Protein AF-A0A7J9WMM2-F1 (afdb_monomer)

Radius of gyration: 20.76 Å; Cα contacts (8 Å, |Δi|>4): 330; chains: 1; bounding box: 60×39×58 Å

Secondary structure (DSSP, 8-state):
--HHHHHHHHHHHHHHHHHSTT--GGG-HHHHHHHHHHHH-HHHHHHHHHHHHHTTEEEEEEETTEEEEEEPTT-TTS--HHHH-TT--HHHHHHHHHHHHHHHHHH--SHHHHH--PPPEEEHHHHHHHHHHHHHHHHHHHTTPPPPTTSHHHHHHHHHHHHS-S----TTSSPPTTSHHHHHHHHHHHHHHTTSEEEEESGGG-EEEEPHHHHHHHHHHTTSHHHHHHHHHH-S---GGGT--SSSS-------

Sequence (256 aa):
MNPAALDAGAAATLVAFGLTPRARPANDTTYLDLLSRYRTDRDFGAVVDSVVEGLGLVVLDSSELGLVLAPTAGSVFAQRLADYRSSLSVQDRLLHGLIHVGIAAYCYPTAAALLDEDVRVASVSAVERFLRDAAQRLHARHGDADPDPDQPELEQAWRLYLRRQPIRETSDGRAGVSTTGGMIKHAMERLTDQGLLQRISDAEGGTYRALHRYRVGVRELAATEAYRTLAGAAGDDVPAEAGAAAAGGAAGEGEG

Foldseek 3Di:
DPPLVVLLVLLVVQVVLQQDFPRWCVVDVSNQVSLVCCVPPVVSVVSNQVVQVVQQKDFLDRDNGGTHIDHHPPGPPPDDLCNLDPPDDPLLSLQLVLLLLLVLCLLQLDPVSLVDPFKFKDALQLSLVLLLQLLVLVCVVCPPDDADPVCNSLVSNSVSLNVFAQFDCDPVRDTPCRGSSNSNLSSQVVCVRRNQWPWDDPPRVTMIIGDNSVSSVSVVVCVDPSSNSSSVSSPPPSPPNRRPPPPPDDDDDDDD

Structure (mmCIF, N/CA/C/O backbone):
data_AF-A0A7J9WMM2-F1
#
_entry.id   AF-A0A7J9WMM2-F1
#
loop_
_atom_site.group_PDB
_atom_site.id
_atom_site.type_symbol
_atom_site.label_atom_id
_atom_site.label_alt_id
_atom_site.label_comp_id
_atom_site.label_asym_id
_atom_site.label_entity_id
_atom_site.label_seq_id
_atom_site.pdbx_PDB_ins_code
_atom_site.Cartn_x
_atom_site.Cartn_y
_atom_site.Cartn_z
_atom_site.occupancy
_atom_site.B_iso_or_equiv
_atom_site.auth_seq_id
_atom_site.auth_comp_id
_atom_site.auth_asym_id
_atom_site.auth_atom_id
_atom_site.pdbx_PDB_model_num
ATOM 1 N N . MET A 1 1 ? -27.450 5.812 28.846 1.00 58.47 1 MET A N 1
ATOM 2 C CA . MET A 1 1 ? -27.339 5.441 27.417 1.00 58.47 1 MET A CA 1
ATOM 3 C C . MET A 1 1 ? -27.490 3.924 27.320 1.00 58.47 1 MET A C 1
ATOM 5 O O . MET A 1 1 ? -27.031 3.258 28.238 1.00 58.47 1 MET A O 1
ATOM 9 N N . ASN A 1 2 ? -28.165 3.379 26.302 1.00 74.31 2 ASN A N 1
ATOM 10 C CA . ASN A 1 2 ? -28.300 1.923 26.121 1.00 74.31 2 ASN A CA 1
ATOM 11 C C . ASN A 1 2 ? -26.902 1.304 25.877 1.00 74.31 2 ASN A C 1
ATOM 13 O O . ASN A 1 2 ? -26.213 1.816 24.992 1.00 74.31 2 ASN A O 1
ATOM 17 N N . PRO A 1 3 ? -26.467 0.261 26.615 1.00 71.06 3 PRO A N 1
ATOM 18 C CA . PRO A 1 3 ? -25.152 -0.366 26.427 1.00 71.06 3 PRO A CA 1
ATOM 19 C C . PRO A 1 3 ? -24.896 -0.796 24.975 1.00 71.06 3 PRO A C 1
ATOM 21 O O . PRO A 1 3 ? -23.836 -0.497 24.438 1.00 71.06 3 PRO A O 1
ATOM 24 N N . ALA A 1 4 ? -25.903 -1.336 24.281 1.00 74.00 4 ALA A N 1
ATOM 25 C CA . ALA A 1 4 ? -25.777 -1.703 22.868 1.00 74.00 4 ALA A CA 1
ATOM 26 C C . ALA A 1 4 ? -25.526 -0.490 21.945 1.00 74.00 4 ALA A C 1
ATOM 28 O O . ALA A 1 4 ? -24.815 -0.590 20.950 1.00 74.00 4 ALA A O 1
ATOM 29 N N . ALA A 1 5 ? -26.084 0.681 22.280 1.00 73.62 5 ALA A N 1
ATOM 30 C CA . ALA A 1 5 ? -25.859 1.909 21.514 1.00 73.62 5 ALA A CA 1
ATOM 31 C C . ALA A 1 5 ? -24.467 2.512 21.775 1.00 73.62 5 ALA A C 1
ATOM 33 O O . ALA A 1 5 ? -23.889 3.125 20.879 1.00 73.62 5 ALA A O 1
ATOM 34 N N . LEU A 1 6 ? -23.925 2.331 22.985 1.00 84.38 6 LEU A N 1
ATOM 35 C CA . LEU A 1 6 ? -22.547 2.708 23.305 1.00 84.38 6 LEU A CA 1
ATOM 36 C C . LEU A 1 6 ? -21.549 1.838 22.534 1.00 84.38 6 LEU A C 1
ATOM 38 O O . LEU A 1 6 ? -20.610 2.376 21.948 1.00 84.38 6 LEU A O 1
ATOM 42 N N . ASP A 1 7 ? -21.792 0.528 22.471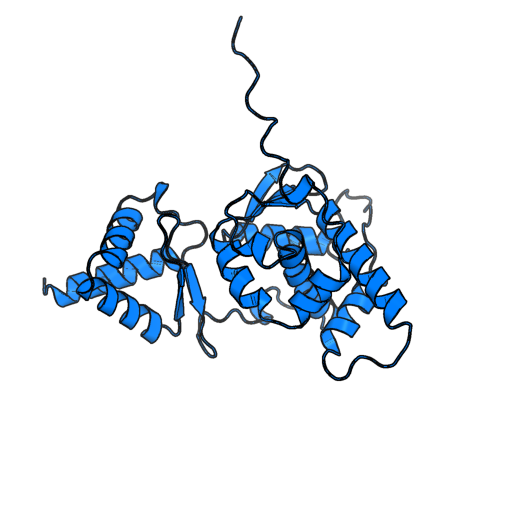 1.00 90.69 7 ASP A N 1
ATOM 43 C CA . ASP A 1 7 ? -20.931 -0.398 21.734 1.00 90.69 7 ASP A CA 1
ATOM 44 C C . ASP A 1 7 ? -20.959 -0.142 20.227 1.00 90.69 7 ASP A C 1
ATOM 46 O O . ASP A 1 7 ? -19.901 -0.113 19.604 1.00 90.69 7 ASP A O 1
ATOM 50 N N . ALA A 1 8 ? -22.124 0.154 19.642 1.00 93.44 8 ALA A N 1
ATOM 51 C CA . ALA A 1 8 ? -22.207 0.525 18.229 1.00 93.44 8 ALA A CA 1
ATOM 52 C C . ALA A 1 8 ? -21.390 1.794 17.904 1.00 93.44 8 ALA A C 1
ATOM 54 O O . ALA A 1 8 ? -20.680 1.841 16.898 1.00 93.44 8 ALA A O 1
ATOM 55 N N . GLY A 1 9 ? -21.448 2.816 18.766 1.00 96.12 9 GLY A N 1
ATOM 56 C CA . GLY A 1 9 ? -20.665 4.046 18.601 1.00 96.12 9 GLY A CA 1
ATOM 57 C C . GLY A 1 9 ? -19.155 3.820 18.738 1.00 96.12 9 GLY A C 1
ATOM 58 O O . GLY A 1 9 ? -18.372 4.316 17.925 1.00 96.12 9 GLY A O 1
ATOM 59 N N . ALA A 1 10 ? -18.739 3.035 19.732 1.00 97.62 10 ALA A N 1
ATOM 60 C CA . ALA A 1 10 ? -17.344 2.645 19.928 1.00 97.62 10 ALA A CA 1
ATOM 61 C C . ALA A 1 10 ? -16.812 1.796 18.758 1.00 97.62 10 ALA A C 1
ATOM 63 O O . ALA A 1 10 ? -15.708 2.041 18.270 1.00 97.62 10 ALA A O 1
ATOM 64 N N . ALA A 1 11 ? -17.619 0.865 18.247 1.00 97.94 11 ALA A N 1
ATOM 65 C CA . ALA A 1 11 ? -17.289 0.055 17.082 1.00 97.94 11 ALA A CA 1
ATOM 66 C C . ALA A 1 11 ? -17.106 0.913 15.823 1.00 97.94 11 ALA A C 1
ATOM 68 O O . ALA A 1 11 ? -16.077 0.825 15.155 1.00 97.94 11 ALA A O 1
ATOM 69 N N . ALA A 1 12 ? -18.050 1.816 15.541 1.00 97.25 12 ALA A N 1
ATOM 70 C CA . ALA A 1 12 ? -17.934 2.758 14.429 1.00 97.25 12 ALA A CA 1
ATOM 71 C C . ALA A 1 12 ? -16.690 3.658 14.549 1.00 97.25 12 ALA A C 1
ATOM 73 O O . ALA A 1 12 ? -16.038 3.951 13.547 1.00 97.25 12 ALA A O 1
ATOM 74 N N . THR A 1 13 ? -16.323 4.054 15.771 1.00 98.06 13 THR A N 1
ATOM 75 C CA . THR A 1 13 ? -15.119 4.856 16.042 1.00 98.06 13 THR A CA 1
ATOM 76 C C . THR A 1 13 ? -13.843 4.068 15.733 1.00 98.06 13 THR A C 1
ATOM 78 O O . THR A 1 13 ? -12.942 4.589 15.076 1.00 98.06 13 THR A O 1
ATOM 81 N N . LEU A 1 14 ? -13.777 2.793 16.128 1.00 98.44 14 LEU A N 1
ATOM 82 C CA . LEU A 1 14 ? -12.660 1.911 15.782 1.00 98.44 14 LEU A CA 1
ATOM 83 C C . LEU A 1 14 ? -12.528 1.724 14.261 1.00 98.44 14 LEU A C 1
ATOM 85 O O . LEU A 1 14 ? -11.428 1.822 13.714 1.00 98.44 14 LEU A O 1
ATOM 89 N N . VAL A 1 15 ? -13.645 1.518 13.559 1.00 97.62 15 VAL A N 1
ATOM 90 C CA . VAL A 1 15 ? -13.657 1.423 12.092 1.00 97.62 15 VAL A CA 1
ATOM 91 C C . VAL A 1 15 ? -13.190 2.733 11.452 1.00 97.62 15 VAL A C 1
ATOM 93 O O . VAL A 1 15 ? -12.387 2.702 10.520 1.00 97.62 15 VAL A O 1
ATOM 96 N N . ALA A 1 16 ? -13.605 3.890 11.975 1.00 96.88 16 ALA A N 1
ATOM 97 C CA . ALA A 1 16 ? -13.144 5.193 11.496 1.00 96.88 16 ALA A CA 1
ATOM 98 C C . ALA A 1 16 ? -11.626 5.378 11.665 1.00 96.88 16 ALA A C 1
ATOM 100 O O . ALA A 1 16 ? -10.969 5.882 10.749 1.00 96.88 16 ALA A O 1
ATOM 101 N N . PHE A 1 17 ? -11.038 4.912 12.774 1.00 97.25 17 PHE A N 1
ATOM 102 C CA . PHE A 1 17 ? -9.580 4.867 12.925 1.00 97.25 17 PHE A CA 1
ATOM 103 C C . PHE A 1 17 ? -8.922 3.970 11.871 1.00 97.25 17 PHE A C 1
ATOM 105 O O . PHE A 1 17 ? -7.923 4.366 11.271 1.00 97.25 17 PHE A O 1
ATOM 112 N N . GLY A 1 18 ? -9.508 2.804 11.582 1.00 94.25 18 GLY A N 1
ATOM 113 C CA . GLY A 1 18 ? -9.078 1.949 10.475 1.00 94.25 18 GLY A CA 1
ATOM 114 C C . GLY A 1 18 ? -9.164 2.661 9.117 1.00 94.25 18 GLY A C 1
ATOM 115 O O . GLY A 1 18 ? -8.259 2.569 8.293 1.00 94.25 18 GLY A O 1
ATOM 116 N N . LEU A 1 19 ? -10.203 3.439 8.853 1.00 92.88 19 LEU A N 1
ATOM 117 C CA . LEU A 1 19 ? -10.346 4.133 7.569 1.00 92.88 19 LEU A CA 1
ATOM 118 C C . LEU A 1 19 ? -9.481 5.396 7.452 1.00 92.88 19 LEU A C 1
ATOM 120 O O . LEU A 1 19 ? -9.236 5.864 6.342 1.00 92.88 19 LEU A O 1
ATOM 124 N N . THR A 1 20 ? -8.977 5.930 8.566 1.00 93.12 20 THR A N 1
ATOM 125 C CA . THR A 1 20 ? -8.186 7.164 8.586 1.00 93.12 20 THR A CA 1
ATOM 126 C C . THR A 1 20 ? -6.730 6.892 8.192 1.00 93.12 20 THR A C 1
ATOM 128 O O . THR A 1 20 ? -6.010 6.186 8.909 1.00 93.12 20 THR A O 1
ATOM 131 N N . PRO A 1 21 ? -6.231 7.462 7.076 1.00 89.19 21 PRO A N 1
ATOM 132 C CA . PRO A 1 21 ? -4.831 7.322 6.704 1.00 89.19 21 PRO A CA 1
ATOM 133 C C . PRO A 1 21 ? -3.906 7.824 7.811 1.00 89.19 21 PRO A C 1
ATOM 135 O O . PRO A 1 21 ? -4.144 8.869 8.410 1.00 89.19 21 PRO A O 1
ATOM 138 N N . ARG A 1 22 ? -2.812 7.093 8.049 1.00 91.12 22 ARG A N 1
ATOM 139 C CA . ARG A 1 22 ? -1.760 7.439 9.025 1.00 91.12 22 ARG A CA 1
ATOM 140 C C . ARG A 1 22 ? -2.193 7.462 10.504 1.00 91.12 22 ARG A C 1
ATOM 142 O O . ARG A 1 22 ? -1.328 7.711 11.340 1.00 91.12 22 ARG A O 1
ATOM 149 N N . ALA A 1 23 ? -3.445 7.149 10.850 1.00 93.50 23 ALA A N 1
ATOM 150 C CA . ALA A 1 23 ? -3.838 6.927 12.243 1.00 93.50 23 ALA A CA 1
ATOM 151 C C . ALA A 1 23 ? -3.082 5.719 12.830 1.00 93.50 23 ALA A C 1
ATOM 153 O O . ALA A 1 23 ? -2.902 4.698 12.158 1.00 93.50 23 ALA A O 1
ATOM 154 N N . ARG A 1 24 ? -2.605 5.839 14.076 1.00 92.81 24 ARG A N 1
ATOM 155 C CA . ARG A 1 24 ? -1.800 4.811 14.760 1.00 92.81 24 ARG A CA 1
ATOM 156 C C . ARG A 1 24 ? -2.247 4.653 16.215 1.00 92.81 24 ARG A C 1
ATOM 158 O O . ARG A 1 24 ? -2.318 5.676 16.893 1.00 92.81 24 ARG A O 1
ATOM 165 N N . PRO A 1 25 ? -2.433 3.416 16.718 1.00 95.25 25 PRO A N 1
ATOM 166 C CA . PRO A 1 25 ? -2.737 3.182 18.134 1.00 95.25 25 PRO A CA 1
ATOM 167 C C . PRO A 1 25 ? -1.680 3.773 19.075 1.00 95.25 25 PRO A C 1
ATOM 169 O O . PRO A 1 25 ? -2.011 4.346 20.102 1.00 95.25 25 PRO A O 1
ATOM 172 N N . ALA A 1 26 ? -0.402 3.726 18.683 1.00 93.75 26 ALA A N 1
ATOM 173 C CA . ALA A 1 26 ? 0.706 4.262 19.479 1.00 93.75 26 ALA A CA 1
ATOM 174 C C . ALA A 1 26 ? 0.600 5.770 19.795 1.00 93.75 26 ALA A C 1
ATOM 176 O O . ALA A 1 26 ? 1.228 6.231 20.743 1.00 93.75 26 ALA A O 1
ATOM 177 N N . ASN A 1 27 ? -0.175 6.529 19.013 1.00 93.75 27 ASN A N 1
ATOM 178 C CA . ASN A 1 27 ? -0.325 7.977 19.171 1.00 93.75 27 ASN A CA 1
ATOM 179 C C . ASN A 1 27 ? -1.728 8.387 19.652 1.00 93.75 27 ASN A C 1
ATOM 181 O O . ASN A 1 27 ? -1.982 9.580 19.798 1.00 93.75 27 ASN A O 1
ATOM 185 N N . ASP A 1 28 ? -2.642 7.434 19.851 1.00 96.94 28 ASP A N 1
ATOM 186 C CA . ASP A 1 28 ? -4.033 7.699 20.219 1.00 96.94 28 ASP A CA 1
ATOM 187 C C . ASP A 1 28 ? -4.526 6.632 21.202 1.00 96.94 28 ASP A C 1
ATOM 189 O O . ASP A 1 28 ? -4.752 5.476 20.836 1.00 96.94 28 ASP A O 1
ATOM 193 N N . THR A 1 29 ? -4.702 7.029 22.464 1.00 97.00 29 THR A N 1
ATOM 194 C CA . THR A 1 29 ? -5.130 6.122 23.538 1.00 97.00 29 THR A CA 1
ATOM 195 C C . THR A 1 29 ? -6.531 5.571 23.301 1.00 97.00 29 THR A C 1
ATOM 197 O O . THR A 1 29 ? -6.779 4.413 23.609 1.00 97.00 29 THR A O 1
ATOM 200 N N . THR A 1 30 ? -7.432 6.350 22.692 1.00 97.69 30 THR A N 1
ATOM 201 C CA . THR A 1 30 ? -8.790 5.880 22.378 1.00 97.69 30 THR A CA 1
ATOM 202 C C . THR A 1 30 ? -8.729 4.772 21.338 1.00 97.69 30 THR A C 1
ATOM 204 O O . THR A 1 30 ? -9.391 3.745 21.479 1.00 97.69 30 THR A O 1
ATOM 207 N N . TYR A 1 31 ? -7.910 4.952 20.300 1.00 98.12 31 TYR A N 1
ATOM 208 C CA . TYR A 1 31 ? -7.697 3.906 19.307 1.00 98.12 31 TYR A CA 1
ATOM 209 C C . TYR A 1 31 ? -7.077 2.657 19.950 1.00 98.12 31 TYR A C 1
ATOM 211 O O . TYR A 1 31 ? -7.575 1.551 19.739 1.00 98.12 31 TYR A O 1
ATOM 219 N N . LEU A 1 32 ? -6.033 2.824 20.764 1.00 97.75 32 LEU A N 1
ATOM 220 C CA . LEU A 1 32 ? -5.378 1.715 21.457 1.00 97.75 32 LEU A CA 1
ATOM 221 C C . LEU A 1 32 ? -6.358 0.913 22.328 1.00 97.75 32 LEU A C 1
ATOM 223 O O . LEU A 1 32 ? -6.398 -0.313 22.223 1.00 97.75 32 LEU A O 1
ATOM 227 N N . ASP A 1 33 ? -7.181 1.595 23.124 1.00 97.75 33 ASP A N 1
ATOM 228 C CA . ASP A 1 33 ? -8.152 0.968 24.023 1.00 97.75 33 ASP A CA 1
ATOM 229 C C . ASP A 1 33 ? -9.240 0.216 23.248 1.00 97.75 33 ASP A C 1
ATOM 231 O O . ASP A 1 33 ? -9.545 -0.939 23.555 1.00 97.75 33 ASP A O 1
ATOM 235 N N . LEU A 1 34 ? -9.797 0.834 22.200 1.00 98.25 34 LEU A N 1
ATOM 236 C CA . LEU A 1 34 ? -10.819 0.204 21.362 1.00 98.25 34 LEU A CA 1
ATOM 237 C C . LEU A 1 34 ? -10.275 -1.012 20.610 1.00 98.25 34 LEU A C 1
ATOM 239 O O . LEU A 1 34 ? -10.953 -2.034 20.526 1.00 98.25 34 LEU A O 1
ATOM 243 N N . LEU A 1 35 ? -9.054 -0.923 20.085 1.00 98.00 35 LEU A N 1
ATOM 244 C CA . LEU A 1 35 ? -8.400 -2.026 19.386 1.00 98.00 35 LEU A CA 1
ATOM 245 C C . LEU A 1 35 ? -8.064 -3.177 20.341 1.00 98.00 35 LEU A C 1
ATOM 247 O O . LEU A 1 35 ? -8.271 -4.340 20.002 1.00 98.00 35 LEU A O 1
ATOM 251 N N . SER A 1 36 ? -7.589 -2.863 21.548 1.00 97.75 36 SER A N 1
ATOM 252 C CA . SER A 1 36 ? -7.357 -3.854 22.602 1.00 97.75 36 SER A CA 1
ATOM 253 C C . SER A 1 36 ? -8.658 -4.562 22.988 1.00 97.75 36 SER A C 1
ATOM 255 O O . SER A 1 36 ? -8.711 -5.795 23.028 1.00 97.75 36 SER A O 1
ATOM 257 N N . ARG A 1 37 ? -9.747 -3.800 23.172 1.00 97.62 37 ARG A N 1
ATOM 258 C CA . ARG A 1 37 ? -11.077 -4.352 23.451 1.00 97.62 37 ARG A CA 1
ATOM 259 C C . ARG A 1 37 ? -11.567 -5.240 22.311 1.00 97.62 37 ARG A C 1
ATOM 261 O O . ARG A 1 37 ? -11.972 -6.362 22.574 1.00 97.62 37 ARG A O 1
ATOM 268 N N . TYR A 1 38 ? -11.464 -4.798 21.059 1.00 98.06 38 TYR A N 1
ATOM 269 C CA . TYR A 1 38 ? -11.849 -5.594 19.885 1.00 98.06 38 TYR A CA 1
ATOM 270 C C . TYR A 1 38 ? -11.169 -6.971 19.849 1.00 98.06 38 TYR A C 1
ATOM 272 O O . TYR A 1 38 ? -11.796 -7.968 19.509 1.00 98.06 38 TYR A O 1
ATOM 280 N N . ARG A 1 39 ? -9.903 -7.052 20.269 1.00 96.94 39 ARG A N 1
ATOM 281 C CA . ARG A 1 39 ? -9.138 -8.308 20.286 1.00 96.94 39 ARG A CA 1
ATOM 282 C C . ARG A 1 39 ? -9.452 -9.227 21.470 1.00 96.94 39 ARG A C 1
ATOM 284 O O . ARG A 1 39 ? -9.075 -10.396 21.429 1.00 96.94 39 ARG A O 1
ATOM 291 N N . THR A 1 40 ? -10.059 -8.713 22.539 1.00 97.38 40 THR A N 1
ATOM 292 C CA . THR A 1 40 ? -10.192 -9.424 23.827 1.00 97.38 40 THR A CA 1
ATOM 293 C C . THR A 1 40 ? -11.640 -9.665 24.258 1.00 97.38 40 THR A C 1
ATOM 295 O O . THR A 1 40 ? -11.918 -10.663 24.923 1.00 97.38 40 THR A O 1
ATOM 298 N N . ASP A 1 41 ? -12.567 -8.800 23.851 1.00 97.12 41 ASP A N 1
ATOM 299 C CA . ASP A 1 41 ? -14.001 -8.857 24.133 1.00 97.12 41 ASP A CA 1
ATOM 300 C C . ASP A 1 41 ? -14.753 -9.348 22.885 1.00 97.12 41 ASP A C 1
ATOM 302 O O . ASP A 1 41 ? -14.864 -8.635 21.886 1.00 97.12 41 ASP A O 1
ATOM 306 N N . ARG A 1 42 ? -15.274 -10.582 22.939 1.00 95.50 42 ARG A N 1
ATOM 307 C CA . ARG A 1 42 ? -15.959 -11.210 21.796 1.00 95.50 42 ARG A CA 1
ATOM 308 C C . ARG A 1 42 ? -17.273 -10.528 21.426 1.00 95.50 42 ARG A C 1
ATOM 310 O O . ARG A 1 42 ? -17.603 -10.497 20.244 1.00 95.50 42 ARG A O 1
ATOM 317 N N . ASP A 1 43 ? -18.008 -10.006 22.404 1.00 95.38 43 ASP A N 1
ATOM 318 C CA . ASP A 1 43 ? -19.305 -9.378 22.147 1.00 95.38 43 ASP A CA 1
ATOM 319 C C . ASP A 1 43 ? -19.091 -8.037 21.444 1.00 95.38 43 ASP A C 1
ATOM 321 O O . ASP A 1 43 ? -19.733 -7.748 20.433 1.00 95.38 43 ASP A O 1
ATOM 325 N N . PHE A 1 44 ? -18.110 -7.256 21.905 1.00 97.06 44 PHE A N 1
ATOM 326 C CA . PHE A 1 44 ? -17.687 -6.047 21.202 1.00 97.06 44 PHE A CA 1
ATOM 327 C C . PHE A 1 44 ? -17.108 -6.359 19.813 1.00 97.06 44 PHE A C 1
ATOM 329 O O . PHE A 1 44 ? -17.429 -5.662 18.850 1.00 97.06 44 PHE A O 1
ATOM 336 N N . GLY A 1 45 ? -16.320 -7.434 19.693 1.00 97.50 45 GLY A N 1
ATOM 337 C CA . GLY A 1 45 ? -15.816 -7.955 18.420 1.00 97.50 45 GLY A CA 1
ATOM 338 C C . GLY A 1 45 ? -16.922 -8.175 17.389 1.00 97.50 45 GLY A C 1
ATOM 339 O O . GLY A 1 45 ? -16.870 -7.611 16.300 1.00 97.50 45 GLY A O 1
ATOM 340 N N . ALA A 1 46 ? -17.985 -8.887 17.773 1.00 96.88 46 ALA A N 1
ATOM 341 C CA . ALA A 1 46 ? -19.123 -9.155 16.897 1.00 96.88 46 ALA A CA 1
ATOM 342 C C . ALA A 1 46 ? -19.843 -7.874 16.429 1.00 96.88 46 ALA A C 1
ATOM 344 O O . ALA A 1 46 ? -20.322 -7.802 15.293 1.00 96.88 46 ALA A O 1
ATOM 345 N N . VAL A 1 47 ? -19.913 -6.844 17.281 1.00 97.81 47 VAL A N 1
ATOM 346 C CA . VAL A 1 47 ? -20.478 -5.539 16.902 1.00 97.81 47 VAL A CA 1
ATOM 347 C C . VAL A 1 47 ? -19.582 -4.833 15.882 1.00 97.81 47 VAL A C 1
ATOM 349 O O . VAL A 1 47 ? -20.093 -4.310 14.893 1.00 97.81 47 VAL A O 1
ATOM 352 N N . VAL A 1 48 ? -18.260 -4.833 16.085 1.00 98.19 48 VAL A N 1
ATOM 353 C CA . VAL A 1 48 ? -17.296 -4.264 15.126 1.00 98.19 48 VAL A CA 1
ATOM 354 C C . VAL A 1 48 ? -17.390 -4.968 13.778 1.00 98.19 48 VAL A C 1
ATOM 356 O O . VAL A 1 48 ? -17.532 -4.287 12.763 1.00 98.19 48 VAL A O 1
ATOM 359 N N . ASP A 1 49 ? -17.397 -6.300 13.768 1.00 97.69 49 ASP A N 1
ATOM 360 C CA . ASP A 1 49 ? -17.502 -7.095 12.543 1.00 97.69 49 ASP A CA 1
ATOM 361 C C . ASP A 1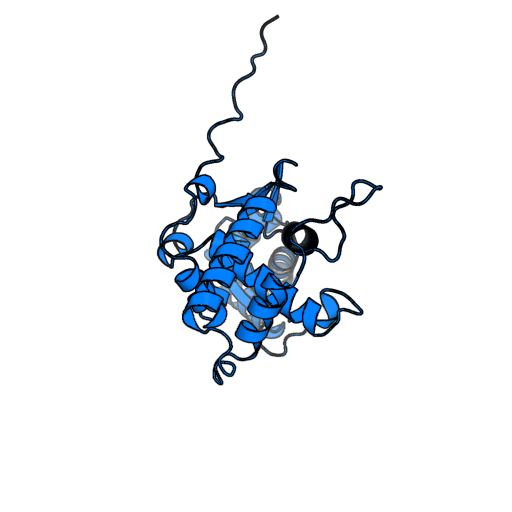 49 ? -18.803 -6.801 11.789 1.00 97.69 49 ASP A C 1
ATOM 363 O O . ASP A 1 49 ? -18.780 -6.590 10.579 1.00 97.69 49 ASP A O 1
ATOM 367 N N . SER A 1 50 ? -19.923 -6.662 12.506 1.00 97.00 50 SER A N 1
ATOM 368 C CA . SER A 1 50 ? -21.212 -6.287 11.907 1.00 97.00 50 SER A CA 1
ATOM 369 C C . SER A 1 50 ? -21.175 -4.897 11.257 1.00 97.00 50 SER A C 1
ATOM 371 O O . SER A 1 50 ? -21.765 -4.682 10.197 1.00 97.00 50 SER A O 1
ATOM 373 N N . VAL A 1 51 ? -20.481 -3.931 11.875 1.00 96.69 51 VAL A N 1
ATOM 374 C CA . VAL A 1 51 ? -20.299 -2.584 11.304 1.00 96.69 51 VAL A CA 1
ATOM 375 C C . VAL A 1 51 ? -19.392 -2.634 10.072 1.00 96.69 51 VAL A C 1
ATOM 377 O O . VAL A 1 51 ? -19.702 -2.002 9.063 1.00 96.69 51 VAL A O 1
ATOM 380 N N . VAL A 1 52 ? -18.291 -3.386 10.134 1.00 96.88 52 VAL A N 1
ATOM 381 C CA . VAL A 1 52 ? -17.360 -3.594 9.014 1.00 96.88 52 VAL A CA 1
ATOM 382 C C . VAL A 1 52 ? -18.084 -4.230 7.823 1.00 96.88 52 VAL A C 1
ATOM 384 O O . VAL A 1 52 ? -18.035 -3.686 6.718 1.00 96.88 52 VAL A O 1
ATOM 387 N N . GLU A 1 53 ? -18.818 -5.320 8.048 1.00 95.25 53 GLU A N 1
ATOM 388 C CA . GLU A 1 53 ? -19.585 -6.021 7.015 1.00 95.25 53 GLU A CA 1
ATOM 389 C C . GLU A 1 53 ? -20.665 -5.116 6.409 1.00 95.25 53 GLU A C 1
ATOM 391 O O . GLU A 1 53 ? -20.765 -4.997 5.186 1.00 95.25 53 GLU A O 1
ATOM 396 N N . GLY A 1 54 ? -21.423 -4.402 7.249 1.00 93.94 54 GLY A N 1
ATOM 397 C CA . GLY A 1 54 ? -22.463 -3.473 6.801 1.00 93.94 54 GLY A CA 1
ATOM 398 C C . GLY A 1 54 ? -21.940 -2.321 5.932 1.00 93.94 54 GLY A C 1
ATOM 399 O O . GLY A 1 54 ? -22.684 -1.769 5.122 1.00 93.94 54 GLY A O 1
ATOM 400 N N . LEU A 1 55 ? -20.655 -1.978 6.057 1.00 93.19 55 LEU A N 1
ATOM 401 C CA . LEU A 1 55 ? -19.967 -0.981 5.232 1.00 93.19 55 LEU A CA 1
ATOM 402 C C . LEU A 1 55 ? -19.335 -1.569 3.957 1.00 93.19 55 LEU A C 1
ATOM 404 O O . LEU A 1 55 ? -18.723 -0.833 3.180 1.00 93.19 55 LEU A O 1
ATOM 408 N N . GLY A 1 56 ? -19.472 -2.876 3.720 1.00 94.38 56 GLY A N 1
ATOM 409 C CA . GLY A 1 56 ? -18.805 -3.565 2.618 1.00 94.38 56 GLY A CA 1
ATOM 410 C C . GLY A 1 56 ? -17.287 -3.562 2.794 1.00 94.38 56 GLY A C 1
ATOM 411 O O . GLY A 1 56 ? -16.544 -3.264 1.858 1.00 94.38 56 GLY A O 1
ATOM 412 N N . LEU A 1 57 ? -16.819 -3.806 4.012 1.00 95.19 57 LEU A N 1
ATOM 413 C CA . LEU A 1 57 ? -15.407 -3.917 4.348 1.00 95.19 57 LEU A CA 1
ATOM 414 C C . LEU A 1 57 ? -15.124 -5.315 4.911 1.00 95.19 57 LEU A C 1
ATOM 416 O O . LEU A 1 57 ? -16.034 -6.054 5.279 1.00 95.19 57 LEU A O 1
ATOM 420 N N . VAL A 1 58 ? -13.847 -5.666 4.988 1.00 95.12 58 VAL A N 1
ATOM 421 C CA . VAL A 1 58 ? -13.345 -6.847 5.692 1.00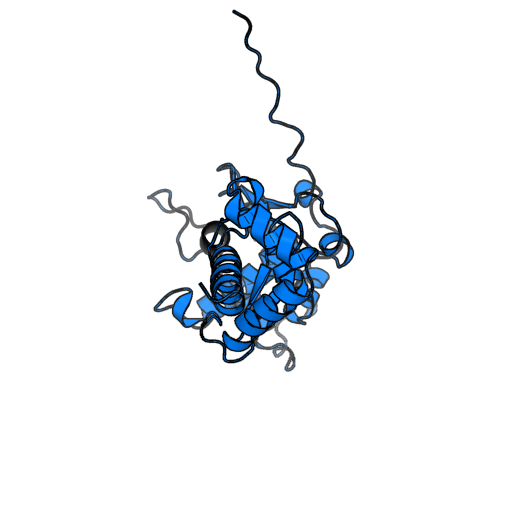 95.12 58 VAL A CA 1
ATOM 422 C C . VAL A 1 58 ? -12.131 -6.456 6.527 1.00 95.12 58 VAL A C 1
ATOM 424 O O . VAL A 1 58 ? -11.344 -5.593 6.122 1.00 95.12 58 VAL A O 1
ATOM 427 N N . VAL A 1 59 ? -11.977 -7.076 7.697 1.00 96.38 59 VAL A N 1
ATOM 428 C CA . VAL A 1 59 ? -10.767 -6.951 8.516 1.00 96.38 59 VAL A CA 1
ATOM 429 C C . VAL A 1 59 ? -9.688 -7.865 7.944 1.00 96.38 59 VAL A C 1
ATOM 431 O O . VAL A 1 59 ? -9.857 -9.079 7.911 1.00 96.38 59 VAL A O 1
ATOM 434 N N . LEU A 1 60 ? -8.576 -7.280 7.500 1.00 94.12 60 LEU A N 1
ATOM 435 C CA . LEU A 1 60 ? -7.403 -8.029 7.039 1.00 94.12 60 LEU A CA 1
ATOM 436 C C . LEU A 1 60 ? -6.404 -8.305 8.166 1.00 94.12 60 LEU A C 1
ATOM 438 O O . LEU A 1 60 ? -5.715 -9.320 8.145 1.00 94.12 60 LEU A O 1
ATOM 442 N N . ASP A 1 61 ? -6.288 -7.383 9.124 1.00 95.19 61 ASP A N 1
ATOM 443 C CA . ASP A 1 61 ? -5.413 -7.524 10.289 1.00 95.19 61 ASP A CA 1
ATOM 444 C C . ASP A 1 61 ? -5.919 -6.654 11.447 1.00 95.19 61 ASP A C 1
ATOM 446 O O . ASP A 1 61 ? -6.536 -5.605 11.235 1.00 95.19 61 ASP A O 1
ATOM 450 N N . SER A 1 62 ? -5.646 -7.087 12.675 1.00 95.88 62 SER A N 1
ATOM 451 C CA . SER A 1 62 ? -5.992 -6.364 13.900 1.00 95.88 62 SER A CA 1
ATOM 452 C C . SER A 1 62 ? -4.914 -6.516 14.974 1.00 95.88 62 SER A C 1
ATOM 454 O O . SER A 1 62 ? -5.214 -6.764 16.142 1.00 95.88 62 SER A O 1
ATOM 456 N N . SER A 1 63 ? -3.646 -6.445 14.577 1.00 93.12 63 SER A N 1
ATOM 457 C CA . SER A 1 63 ? -2.501 -6.454 15.491 1.00 93.12 63 SER A CA 1
ATOM 458 C C . SER A 1 63 ? -2.412 -5.163 16.318 1.00 93.12 63 SER A C 1
ATOM 460 O O . SER A 1 63 ? -3.179 -4.222 16.139 1.00 93.12 63 SER A O 1
ATOM 462 N N . GLU A 1 64 ? -1.433 -5.076 17.222 1.00 92.44 64 GLU A N 1
ATOM 463 C CA . GLU A 1 64 ? -1.150 -3.862 18.018 1.00 92.44 64 GLU A CA 1
ATOM 464 C C . GLU A 1 64 ? -0.806 -2.638 17.157 1.00 92.44 64 GLU A C 1
ATOM 466 O O . GLU A 1 64 ? -0.899 -1.498 17.612 1.00 92.44 64 GLU A O 1
ATOM 471 N N . LEU A 1 65 ? -0.435 -2.862 15.894 1.00 92.62 65 LEU A N 1
ATOM 472 C CA . LEU A 1 65 ? -0.047 -1.819 14.949 1.00 92.62 65 LEU A CA 1
ATOM 473 C C . LEU A 1 65 ? -1.250 -1.106 14.310 1.00 92.62 65 LEU A C 1
ATOM 475 O O . LEU A 1 65 ? -1.073 -0.053 13.682 1.00 92.62 65 LEU A O 1
ATOM 479 N N . GLY A 1 66 ? -2.459 -1.647 14.478 1.00 94.62 66 GLY A N 1
ATOM 480 C CA . GLY A 1 66 ? -3.711 -1.036 14.041 1.00 94.62 66 GLY A CA 1
ATOM 481 C C . GLY A 1 66 ? -4.677 -2.016 13.383 1.00 94.62 66 GLY A C 1
ATOM 482 O O . GLY A 1 66 ? -4.324 -3.134 13.027 1.00 94.62 66 GLY A O 1
ATOM 483 N N . LEU A 1 67 ? -5.901 -1.541 13.162 1.00 97.00 67 LEU A N 1
ATOM 484 C CA . LEU A 1 67 ? -6.906 -2.211 12.350 1.00 97.00 67 LEU A CA 1
ATOM 485 C C . LEU A 1 67 ? -6.628 -1.959 10.859 1.00 97.00 67 LEU A C 1
ATOM 487 O O . LEU A 1 67 ? -6.546 -0.810 10.403 1.00 97.00 67 LEU A O 1
ATOM 491 N N . VAL A 1 68 ? -6.482 -3.025 10.078 1.00 95.38 68 VAL A N 1
ATOM 492 C CA . VAL A 1 68 ? -6.337 -2.968 8.620 1.00 95.38 68 VAL A CA 1
ATOM 493 C C . VAL A 1 68 ? -7.621 -3.467 7.978 1.00 95.38 68 VAL A C 1
ATOM 495 O O . VAL A 1 68 ? -8.040 -4.596 8.206 1.00 95.38 68 VAL A O 1
ATOM 498 N N . LEU A 1 69 ? -8.231 -2.604 7.168 1.00 94.75 69 LEU A N 1
ATOM 499 C CA . LEU A 1 69 ? -9.494 -2.861 6.488 1.00 94.75 69 LEU A CA 1
ATOM 500 C C . LEU A 1 69 ? -9.270 -2.868 4.979 1.00 94.75 69 LEU A C 1
ATOM 502 O O . LEU A 1 69 ? -8.482 -2.065 4.471 1.00 94.75 69 LEU A O 1
ATOM 506 N N . ALA A 1 70 ? -10.004 -3.720 4.275 1.00 91.06 70 ALA A N 1
ATOM 507 C CA . ALA A 1 70 ? -10.099 -3.685 2.824 1.00 91.06 70 ALA A CA 1
ATOM 508 C C . ALA A 1 70 ? -11.559 -3.634 2.367 1.00 91.06 70 ALA A C 1
ATOM 510 O O . ALA A 1 70 ? -12.432 -4.192 3.033 1.00 91.06 70 ALA A O 1
ATOM 511 N N . PRO A 1 71 ? -11.845 -2.964 1.242 1.00 91.06 71 PRO A N 1
ATOM 512 C CA . PRO A 1 71 ? -13.165 -2.994 0.640 1.00 91.06 71 PRO A CA 1
ATOM 513 C C . PRO A 1 71 ? -13.463 -4.359 0.025 1.00 91.06 71 PRO A C 1
ATOM 515 O O . PRO A 1 71 ? -12.618 -4.949 -0.647 1.00 91.06 71 PRO A O 1
ATOM 518 N N . THR A 1 72 ? -14.697 -4.821 0.190 1.00 89.31 72 THR A N 1
ATOM 519 C CA . THR A 1 72 ? -15.226 -5.950 -0.577 1.00 89.31 72 THR A CA 1
ATOM 520 C C . THR A 1 72 ? -15.643 -5.501 -1.983 1.00 89.31 72 THR A C 1
ATOM 522 O O . THR A 1 72 ? -15.748 -4.305 -2.287 1.00 89.31 72 THR A O 1
ATOM 525 N N . ALA A 1 73 ? -15.879 -6.461 -2.880 1.00 80.94 73 ALA A N 1
ATOM 526 C CA . ALA A 1 73 ? -16.356 -6.163 -4.227 1.00 80.94 73 ALA A CA 1
ATOM 527 C C . ALA A 1 73 ? -17.698 -5.406 -4.182 1.00 80.94 73 ALA A C 1
ATOM 529 O O . ALA A 1 73 ? -18.648 -5.838 -3.536 1.00 80.94 73 ALA A O 1
ATOM 530 N N . GLY A 1 74 ? -17.775 -4.269 -4.881 1.00 78.38 74 GLY A N 1
ATOM 531 C CA . GLY A 1 74 ? -18.971 -3.415 -4.908 1.00 78.38 74 GLY A CA 1
ATOM 532 C C . GLY A 1 74 ? -19.083 -2.418 -3.748 1.00 78.38 74 GLY A C 1
ATOM 533 O O . GLY A 1 74 ? -19.992 -1.589 -3.760 1.00 78.38 74 GLY A O 1
ATOM 534 N N . SER A 1 75 ? -18.148 -2.441 -2.794 1.00 85.62 75 SER A N 1
ATOM 535 C CA . SER A 1 75 ? -18.077 -1.467 -1.704 1.00 85.62 75 SER A CA 1
ATOM 536 C C . SER A 1 75 ? -17.908 -0.035 -2.215 1.00 85.62 75 SER A C 1
ATOM 538 O O . SER A 1 75 ? -17.196 0.221 -3.188 1.00 85.62 75 SER A O 1
ATOM 540 N N . VAL A 1 76 ? -18.501 0.930 -1.510 1.00 82.00 76 VAL A N 1
ATOM 541 C CA . VAL A 1 76 ? -18.283 2.366 -1.771 1.00 82.00 76 VAL A CA 1
ATOM 542 C C . VAL A 1 76 ? -16.854 2.805 -1.447 1.00 82.00 76 VAL A C 1
ATOM 544 O O . VAL A 1 76 ? -16.398 3.828 -1.949 1.00 82.00 76 VAL A O 1
ATOM 547 N N . PHE A 1 77 ? -16.142 2.013 -0.642 1.00 81.06 77 PHE A N 1
ATOM 548 C CA . PHE A 1 77 ? -14.736 2.216 -0.309 1.00 81.06 77 PHE A CA 1
ATOM 549 C C . PHE A 1 77 ? -13.791 1.559 -1.324 1.00 81.06 77 PHE A C 1
ATOM 551 O O . PHE A 1 77 ? -12.576 1.739 -1.229 1.00 81.06 77 PHE A O 1
ATOM 558 N N . ALA A 1 78 ? -14.315 0.800 -2.296 1.00 75.62 78 ALA A N 1
ATOM 559 C CA . ALA A 1 78 ? -13.505 0.243 -3.368 1.00 75.62 78 ALA A CA 1
ATOM 560 C C . ALA A 1 78 ? -12.949 1.385 -4.223 1.00 75.62 78 ALA A C 1
ATOM 562 O O . ALA A 1 78 ? -13.694 2.100 -4.896 1.00 75.62 78 ALA A O 1
ATOM 563 N N . GLN A 1 79 ? -11.627 1.555 -4.185 1.00 65.06 79 GLN A N 1
ATOM 564 C CA . GLN A 1 79 ? -10.949 2.615 -4.917 1.00 65.06 79 GLN A CA 1
ATOM 565 C C . GLN A 1 79 ? -11.159 2.395 -6.418 1.00 65.06 79 GLN A C 1
ATOM 567 O O . GLN A 1 79 ? -10.730 1.379 -6.971 1.00 65.06 79 GLN A O 1
ATOM 572 N N . ARG A 1 80 ? -11.822 3.334 -7.099 1.00 62.75 80 ARG A N 1
ATOM 573 C CA . ARG A 1 80 ? -11.997 3.240 -8.549 1.00 62.75 80 ARG A CA 1
ATOM 574 C C . ARG A 1 80 ? -10.775 3.841 -9.219 1.00 62.75 80 ARG A C 1
ATOM 576 O O . ARG A 1 80 ? -10.196 4.821 -8.758 1.00 62.75 80 ARG A O 1
ATOM 583 N N . LEU A 1 81 ? -10.396 3.290 -10.367 1.00 52.44 81 LEU A N 1
ATOM 584 C CA . LEU A 1 81 ? -9.268 3.796 -11.155 1.00 52.44 81 LEU A CA 1
ATOM 585 C C . LEU A 1 81 ? -9.456 5.276 -11.565 1.00 52.44 81 LEU A C 1
ATOM 587 O O . LEU A 1 81 ? -8.478 5.993 -11.763 1.00 52.44 81 LEU A O 1
ATOM 591 N N . ALA A 1 82 ? -10.710 5.740 -11.633 1.00 51.97 82 ALA A N 1
ATOM 592 C CA . ALA A 1 82 ? -11.079 7.139 -11.849 1.00 51.97 82 ALA A CA 1
ATOM 593 C C . ALA A 1 82 ? -10.654 8.079 -10.699 1.00 51.97 82 ALA A C 1
ATOM 595 O O . ALA A 1 82 ? -10.383 9.251 -10.954 1.00 51.97 82 ALA A O 1
ATOM 596 N N . ASP A 1 83 ? -10.532 7.563 -9.473 1.00 55.56 83 ASP A N 1
ATOM 597 C CA . ASP A 1 83 ? -10.168 8.329 -8.272 1.00 55.56 83 ASP A CA 1
ATOM 598 C C . ASP A 1 83 ? -8.643 8.466 -8.109 1.00 55.56 83 ASP A C 1
ATOM 600 O O . ASP A 1 83 ? -8.159 9.273 -7.318 1.00 55.56 83 ASP A O 1
ATOM 604 N N . TYR A 1 84 ? -7.863 7.673 -8.856 1.00 54.38 84 TYR A N 1
ATOM 605 C CA . TYR A 1 84 ? -6.402 7.630 -8.755 1.00 54.38 84 TYR A CA 1
ATOM 606 C C . TYR A 1 84 ? -5.726 8.828 -9.447 1.00 54.38 84 TYR A C 1
ATOM 608 O O . TYR A 1 84 ? -4.768 9.390 -8.920 1.00 54.38 84 TYR A O 1
ATOM 616 N N . ARG A 1 85 ? -6.249 9.245 -10.608 1.00 60.47 85 ARG A N 1
ATOM 617 C CA . ARG A 1 85 ? -5.969 10.521 -11.291 1.00 60.47 85 ARG A CA 1
ATOM 618 C C . ARG A 1 85 ? -7.037 10.746 -12.362 1.00 60.47 85 ARG A C 1
ATOM 620 O O . ARG A 1 85 ? -7.237 9.887 -13.223 1.00 60.47 85 ARG A O 1
ATOM 627 N N . SER A 1 86 ? -7.669 11.917 -12.369 1.00 58.03 86 SER A N 1
ATOM 628 C CA . SER A 1 86 ? -8.525 12.319 -13.486 1.00 58.03 86 SER A CA 1
ATOM 629 C C . SER A 1 86 ? -7.681 12.435 -14.766 1.00 58.03 86 SER A C 1
ATOM 631 O O . SER A 1 86 ? -6.533 12.875 -14.724 1.00 58.03 86 SER A O 1
ATOM 633 N N . SER A 1 87 ? -8.231 12.032 -15.917 1.00 66.44 87 SER A N 1
ATOM 634 C CA . SER A 1 87 ? -7.633 12.177 -17.264 1.00 66.44 87 SER A CA 1
ATOM 635 C C . SER A 1 87 ? -6.379 11.348 -17.628 1.00 66.44 87 SER A C 1
ATOM 637 O O . SER A 1 87 ? -5.717 11.668 -18.612 1.00 66.44 87 SER A O 1
ATOM 639 N N . LEU A 1 88 ? -6.055 10.248 -16.930 1.00 73.00 88 LEU A N 1
ATOM 640 C CA . LEU A 1 88 ? -4.979 9.349 -17.396 1.00 73.00 88 LEU A CA 1
ATOM 641 C C . LEU A 1 88 ? -5.338 8.653 -18.717 1.00 73.00 88 LEU A C 1
ATOM 643 O O . LEU A 1 88 ? -6.451 8.142 -18.868 1.00 73.00 88 LEU A O 1
ATOM 647 N N . SER A 1 89 ? -4.372 8.542 -19.633 1.00 84.06 89 SER A N 1
ATOM 648 C CA . SER A 1 89 ? -4.504 7.687 -20.817 1.00 84.06 89 SER A CA 1
ATOM 649 C C . SER A 1 89 ? -4.601 6.205 -20.418 1.00 84.06 89 SER A C 1
ATOM 651 O O . SER A 1 89 ? -4.174 5.818 -19.331 1.00 84.06 89 SER A O 1
ATOM 653 N N . VAL A 1 90 ? -5.142 5.347 -21.294 1.00 84.12 90 VAL A N 1
ATOM 654 C CA . VAL A 1 90 ? -5.173 3.883 -21.062 1.00 84.12 90 VAL A CA 1
ATOM 655 C C . VAL A 1 90 ? -3.765 3.351 -20.766 1.00 84.12 90 VAL A C 1
ATOM 657 O O . VAL A 1 90 ? -3.581 2.578 -19.831 1.00 84.12 90 VAL A O 1
ATOM 660 N N . GLN A 1 91 ? -2.764 3.826 -21.512 1.00 85.75 91 GLN A N 1
ATOM 661 C CA . GLN A 1 91 ? -1.370 3.417 -21.350 1.00 85.75 91 GLN A CA 1
ATOM 662 C C . GLN A 1 91 ? -0.793 3.847 -19.998 1.00 85.75 91 GLN A C 1
ATOM 664 O O . GLN A 1 91 ? -0.169 3.033 -19.324 1.00 85.75 91 GLN A O 1
ATOM 669 N N . ASP A 1 92 ? -1.028 5.088 -19.560 1.00 86.44 92 ASP A N 1
ATOM 670 C CA . ASP A 1 92 ? -0.525 5.544 -18.258 1.00 86.44 92 ASP A CA 1
ATOM 671 C C . ASP A 1 92 ? -1.205 4.796 -17.097 1.00 86.44 92 ASP A C 1
ATOM 673 O O . ASP A 1 92 ? -0.579 4.572 -16.061 1.00 86.44 92 ASP A O 1
ATOM 677 N N . ARG A 1 93 ? -2.463 4.358 -17.261 1.00 84.75 93 ARG A N 1
ATOM 678 C CA . ARG A 1 93 ? -3.142 3.512 -16.265 1.00 84.75 93 ARG A CA 1
ATOM 679 C C . ARG A 1 93 ? -2.493 2.136 -16.145 1.00 84.75 93 ARG A C 1
ATOM 681 O O . ARG A 1 93 ? -2.247 1.696 -15.026 1.00 84.75 93 ARG A O 1
ATOM 688 N N . LEU A 1 94 ? -2.165 1.500 -17.271 1.00 87.81 94 LEU A N 1
ATOM 689 C CA . LEU A 1 94 ? -1.430 0.230 -17.282 1.00 87.81 94 LEU A CA 1
ATOM 690 C C . LEU A 1 94 ? -0.049 0.373 -16.631 1.00 87.81 94 LEU A C 1
ATOM 692 O O . LEU A 1 94 ? 0.330 -0.456 -15.808 1.00 87.81 94 LEU A O 1
ATOM 696 N N . LEU A 1 95 ? 0.672 1.458 -16.931 1.00 91.31 95 LEU A N 1
ATOM 697 C CA . LEU A 1 95 ? 1.970 1.741 -16.313 1.00 91.31 95 LEU A CA 1
ATOM 698 C C . LEU A 1 95 ? 1.856 1.942 -14.800 1.00 91.31 95 LEU A C 1
ATOM 700 O O . LEU A 1 95 ? 2.664 1.399 -14.054 1.00 91.31 95 LEU A O 1
ATOM 704 N N . HIS A 1 96 ? 0.851 2.679 -14.324 1.00 90.06 96 HIS A N 1
ATOM 705 C CA . HIS A 1 96 ? 0.632 2.839 -12.888 1.00 90.06 96 HIS A CA 1
ATOM 706 C C . HIS A 1 96 ? 0.253 1.525 -12.197 1.00 90.06 96 HIS A C 1
ATOM 708 O O . HIS A 1 96 ? 0.736 1.281 -11.093 1.00 90.06 96 HIS A O 1
ATOM 714 N N . GLY A 1 97 ? -0.549 0.671 -12.842 1.00 89.31 97 GLY A N 1
ATOM 715 C CA . GLY A 1 97 ? -0.825 -0.682 -12.355 1.00 89.31 97 GLY A CA 1
ATOM 716 C C . GLY A 1 97 ? 0.457 -1.503 -12.207 1.00 89.31 97 GLY A C 1
ATOM 717 O O . GLY A 1 97 ? 0.742 -2.002 -11.120 1.00 89.31 97 GLY A O 1
ATOM 718 N N . LEU A 1 98 ? 1.281 -1.549 -13.260 1.00 92.31 98 LEU A N 1
ATOM 719 C CA . LEU A 1 98 ? 2.580 -2.228 -13.247 1.00 92.31 98 LEU A CA 1
ATOM 720 C C . LEU A 1 98 ? 3.502 -1.692 -12.145 1.00 92.31 98 LEU A C 1
ATOM 722 O O . LEU A 1 98 ? 4.150 -2.471 -11.456 1.00 92.31 98 LEU A O 1
ATOM 726 N N . ILE A 1 99 ? 3.546 -0.372 -11.952 1.00 94.50 99 ILE A N 1
ATOM 727 C CA . ILE A 1 99 ? 4.378 0.271 -10.929 1.00 94.50 99 ILE A CA 1
ATOM 728 C C . ILE A 1 99 ? 3.946 -0.132 -9.518 1.00 94.50 99 ILE A C 1
ATOM 730 O O . ILE A 1 99 ? 4.809 -0.437 -8.702 1.00 94.50 99 ILE A O 1
ATOM 734 N N . HIS A 1 100 ? 2.644 -0.172 -9.215 1.00 93.00 100 HIS A N 1
ATOM 735 C CA . HIS A 1 100 ? 2.169 -0.614 -7.895 1.00 93.00 100 HIS A CA 1
ATOM 736 C C . HIS A 1 100 ? 2.541 -2.066 -7.612 1.00 93.00 100 HIS A C 1
ATOM 738 O O . HIS A 1 100 ? 3.069 -2.364 -6.540 1.00 93.00 100 HIS A O 1
ATOM 744 N N . VAL A 1 101 ? 2.343 -2.952 -8.592 1.00 92.25 101 VAL A N 1
ATOM 745 C CA . VAL A 1 101 ? 2.765 -4.354 -8.472 1.00 92.25 101 VAL A CA 1
ATOM 746 C C . VAL A 1 101 ? 4.287 -4.453 -8.339 1.00 92.25 101 VAL A C 1
ATOM 748 O O . VAL A 1 101 ? 4.779 -5.211 -7.512 1.00 92.25 101 VAL A O 1
ATOM 751 N N . GLY A 1 102 ? 5.039 -3.634 -9.076 1.00 93.56 102 GLY A N 1
ATOM 752 C CA . GLY A 1 102 ? 6.496 -3.555 -9.005 1.00 93.56 102 GLY A CA 1
ATOM 753 C C . GLY A 1 102 ? 7.032 -3.115 -7.647 1.00 93.56 102 GLY A C 1
ATOM 754 O O . GLY A 1 102 ? 7.944 -3.746 -7.128 1.00 93.56 102 GLY A O 1
ATOM 755 N N . ILE A 1 103 ? 6.457 -2.071 -7.040 1.00 95.56 103 ILE A N 1
ATOM 756 C CA . ILE A 1 103 ? 6.835 -1.620 -5.689 1.00 95.56 103 ILE A CA 1
ATOM 757 C C . ILE A 1 103 ? 6.553 -2.733 -4.675 1.00 95.56 103 ILE A C 1
ATOM 759 O O . ILE A 1 103 ? 7.363 -2.986 -3.785 1.00 95.56 103 ILE A O 1
ATOM 763 N N . ALA A 1 104 ? 5.407 -3.405 -4.795 1.00 94.00 104 ALA A N 1
ATOM 764 C CA . ALA A 1 104 ? 5.041 -4.511 -3.921 1.00 94.00 104 ALA A CA 1
ATOM 765 C C . ALA A 1 104 ? 6.014 -5.696 -4.059 1.00 94.00 104 ALA A C 1
ATOM 767 O O . ALA A 1 104 ? 6.551 -6.154 -3.053 1.00 94.00 104 ALA A O 1
ATOM 768 N N . ALA A 1 105 ? 6.302 -6.122 -5.292 1.00 92.62 105 ALA A N 1
ATOM 769 C CA . ALA A 1 105 ? 7.237 -7.203 -5.592 1.00 92.62 105 ALA A CA 1
ATOM 770 C C . ALA A 1 105 ? 8.683 -6.867 -5.189 1.00 92.62 105 ALA A C 1
ATOM 772 O O . ALA A 1 105 ? 9.394 -7.745 -4.717 1.00 92.62 105 ALA A O 1
ATOM 773 N N . TYR A 1 106 ? 9.110 -5.606 -5.313 1.00 93.81 106 TYR A N 1
ATOM 774 C CA . TYR A 1 106 ? 10.422 -5.159 -4.839 1.00 93.81 106 TYR A CA 1
ATOM 775 C C . TYR A 1 106 ? 10.542 -5.284 -3.314 1.00 93.81 106 TYR A C 1
ATOM 777 O O . TYR A 1 106 ? 11.531 -5.803 -2.803 1.00 93.81 106 TYR A O 1
ATOM 785 N N . CYS A 1 107 ? 9.530 -4.823 -2.571 1.00 93.44 107 CYS A N 1
ATOM 786 C CA . CYS A 1 107 ? 9.549 -4.880 -1.108 1.00 93.44 107 CYS A CA 1
ATOM 787 C C . CYS A 1 107 ? 9.377 -6.306 -0.559 1.00 93.44 107 CYS A C 1
ATOM 789 O O . CYS A 1 107 ? 9.887 -6.608 0.519 1.00 93.44 107 CYS A O 1
ATOM 791 N N . TYR A 1 108 ? 8.631 -7.161 -1.263 1.00 91.94 108 TYR A N 1
ATOM 792 C CA . TYR A 1 108 ? 8.204 -8.476 -0.782 1.00 91.94 108 TYR A CA 1
ATOM 793 C C . TYR A 1 108 ? 8.334 -9.563 -1.863 1.00 91.94 108 TYR A C 1
ATOM 795 O O . TYR A 1 108 ? 7.360 -10.229 -2.212 1.00 91.94 108 TYR A O 1
ATOM 803 N N . PRO A 1 109 ? 9.537 -9.801 -2.394 1.00 87.38 109 PRO A N 1
ATOM 804 C CA . PRO A 1 109 ? 9.750 -10.653 -3.571 1.00 87.38 109 PRO A CA 1
ATOM 805 C C . PRO A 1 109 ? 9.316 -12.111 -3.377 1.00 87.38 109 PRO A C 1
ATOM 807 O O . PRO A 1 109 ? 9.087 -12.829 -4.347 1.00 87.38 109 PRO A O 1
ATOM 810 N N . THR A 1 110 ? 9.202 -12.565 -2.127 1.00 86.12 110 THR A N 1
ATOM 811 C CA . THR A 1 110 ? 8.871 -13.945 -1.775 1.00 86.12 110 THR A CA 1
ATOM 812 C C . THR A 1 110 ? 7.750 -14.009 -0.744 1.00 86.12 110 THR A C 1
ATOM 814 O O . THR A 1 110 ? 7.522 -13.075 0.029 1.00 86.12 110 THR A O 1
ATOM 817 N N . ALA A 1 111 ? 7.086 -15.165 -0.669 1.00 84.69 111 ALA A N 1
ATOM 818 C CA . ALA A 1 111 ? 6.104 -15.439 0.378 1.00 84.69 111 ALA A CA 1
ATOM 819 C C . ALA A 1 111 ? 6.710 -15.320 1.790 1.00 84.69 111 ALA A C 1
ATOM 821 O O . ALA A 1 111 ? 6.054 -14.818 2.697 1.00 84.69 111 ALA A O 1
ATOM 822 N N . ALA A 1 112 ? 7.977 -15.713 1.971 1.00 86.06 112 ALA A N 1
ATOM 823 C CA . ALA A 1 112 ? 8.676 -15.574 3.248 1.00 86.06 112 ALA A CA 1
ATOM 824 C C . ALA A 1 112 ? 8.831 -14.099 3.657 1.00 86.06 112 ALA A C 1
ATOM 826 O O . ALA A 1 112 ? 8.552 -13.749 4.803 1.00 86.06 112 ALA A O 1
ATOM 827 N N . ALA A 1 113 ? 9.165 -13.216 2.707 1.00 87.31 113 ALA A N 1
ATOM 828 C CA . ALA A 1 113 ? 9.289 -11.782 2.965 1.00 87.31 113 ALA A CA 1
ATOM 829 C C . ALA A 1 113 ? 7.968 -11.138 3.426 1.00 87.31 113 ALA A C 1
ATOM 831 O O . ALA A 1 113 ? 8.000 -10.137 4.141 1.00 87.31 113 ALA A O 1
ATOM 832 N N . LEU A 1 114 ? 6.816 -11.703 3.039 1.00 85.44 114 LEU A N 1
ATOM 833 C CA . LEU A 1 114 ? 5.489 -11.251 3.478 1.00 85.44 114 LEU A CA 1
ATOM 834 C C . LEU A 1 114 ? 5.144 -11.675 4.909 1.00 85.44 114 LEU A C 1
ATOM 836 O O . LEU A 1 114 ? 4.284 -11.047 5.535 1.00 85.44 114 LEU A O 1
ATOM 840 N N . LEU A 1 115 ? 5.768 -12.735 5.419 1.00 86.88 115 LEU A N 1
ATOM 841 C CA . LEU A 1 115 ? 5.578 -13.221 6.788 1.00 86.88 115 LEU A CA 1
ATOM 842 C C . LEU A 1 115 ? 6.518 -12.509 7.763 1.00 86.88 115 LEU A C 1
ATOM 844 O O . LEU A 1 115 ? 6.117 -12.182 8.877 1.00 86.88 115 LEU A O 1
ATOM 848 N N . ASP A 1 116 ? 7.723 -12.205 7.302 1.00 85.88 116 ASP A N 1
ATOM 849 C CA . ASP A 1 116 ? 8.771 -11.521 8.049 1.00 85.88 116 ASP A CA 1
ATOM 850 C C . ASP A 1 116 ? 8.432 -10.046 8.347 1.00 85.88 116 ASP A C 1
ATOM 852 O O . ASP A 1 116 ? 7.868 -9.336 7.506 1.00 85.88 116 ASP A O 1
ATOM 856 N N . GLU A 1 117 ? 8.728 -9.609 9.573 1.00 82.69 117 GLU A N 1
ATOM 857 C CA . GLU A 1 117 ? 8.472 -8.262 10.101 1.00 82.69 117 GLU A CA 1
ATOM 858 C C . GLU A 1 117 ? 9.615 -7.273 9.864 1.00 82.69 117 GLU A C 1
ATOM 860 O O . GLU A 1 117 ? 9.492 -6.103 10.237 1.00 82.69 117 GLU A O 1
ATOM 865 N N . ASP A 1 118 ? 10.684 -7.719 9.205 1.00 88.12 118 ASP A N 1
ATOM 866 C CA . ASP A 1 118 ? 11.806 -6.881 8.822 1.00 88.12 118 ASP A CA 1
ATOM 867 C C . ASP A 1 118 ? 11.383 -5.612 8.073 1.00 88.12 118 ASP A C 1
ATOM 869 O O . ASP A 1 118 ? 10.459 -5.568 7.246 1.00 88.12 118 ASP A O 1
ATOM 873 N N . VAL A 1 119 ? 12.128 -4.545 8.350 1.00 88.94 119 VAL A N 1
ATOM 874 C CA . VAL A 1 119 ? 11.925 -3.243 7.727 1.00 88.94 119 VAL A CA 1
ATOM 875 C C . VAL A 1 119 ? 12.290 -3.326 6.248 1.00 88.94 119 VAL A C 1
ATOM 877 O O . VAL A 1 119 ? 13.441 -3.578 5.905 1.00 88.94 119 VAL A O 1
ATOM 880 N N . ARG A 1 120 ? 11.324 -3.034 5.367 1.00 93.50 120 ARG A N 1
ATOM 881 C CA . ARG A 1 120 ? 11.566 -2.931 3.920 1.00 93.50 120 ARG A CA 1
ATOM 882 C C . ARG A 1 120 ? 11.754 -1.484 3.495 1.00 93.50 120 ARG A C 1
ATOM 884 O O . ARG A 1 120 ? 10.920 -0.631 3.815 1.00 93.50 120 ARG 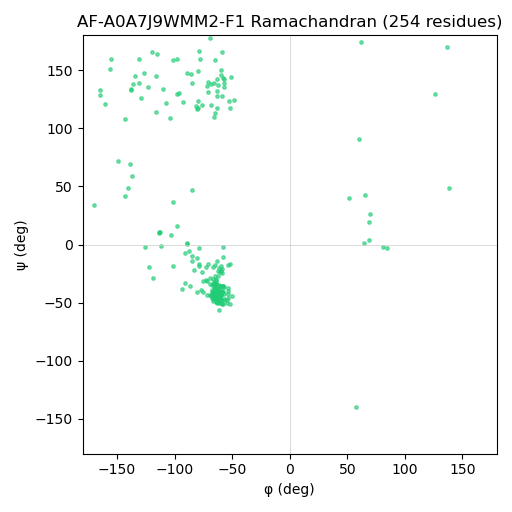A O 1
ATOM 891 N N . VAL A 1 121 ? 12.831 -1.214 2.762 1.00 95.06 121 VAL A N 1
ATOM 892 C CA . VAL A 1 121 ? 13.178 0.121 2.257 1.00 95.06 121 VAL A CA 1
ATOM 893 C C . VAL A 1 121 ? 13.319 0.085 0.740 1.00 95.06 121 VAL A C 1
ATOM 895 O O . VAL A 1 121 ? 13.932 -0.821 0.188 1.00 95.06 121 VAL A O 1
ATOM 898 N N . ALA A 1 122 ? 12.751 1.082 0.066 1.00 94.81 122 ALA A N 1
ATOM 899 C CA . ALA A 1 122 ? 12.793 1.221 -1.383 1.00 94.81 122 ALA A CA 1
ATOM 900 C C . ALA A 1 122 ? 13.041 2.679 -1.777 1.00 94.81 122 ALA A C 1
ATOM 902 O O . ALA A 1 122 ? 12.384 3.587 -1.259 1.00 94.81 122 ALA A O 1
ATOM 903 N N . SER A 1 123 ? 13.967 2.910 -2.706 1.00 96.06 123 SER A N 1
ATOM 904 C CA . SER A 1 123 ? 14.120 4.205 -3.370 1.00 96.06 123 SER A CA 1
ATOM 905 C C . SER A 1 123 ? 13.429 4.215 -4.731 1.00 96.06 123 SER A C 1
ATOM 907 O O . SER A 1 123 ? 13.187 3.163 -5.330 1.00 96.06 123 SER A O 1
ATOM 909 N N . VAL A 1 124 ? 13.126 5.411 -5.241 1.00 95.81 124 VAL A N 1
ATOM 910 C CA . VAL A 1 124 ? 12.580 5.572 -6.597 1.00 95.81 124 VAL A CA 1
ATOM 911 C C . VAL A 1 124 ? 13.529 4.960 -7.627 1.00 95.81 124 VAL A C 1
ATOM 913 O O . VAL A 1 124 ? 13.081 4.188 -8.473 1.00 95.81 124 VAL A O 1
ATOM 916 N N . SER A 1 125 ? 14.829 5.258 -7.537 1.00 93.06 125 SER A N 1
ATOM 917 C CA . SER A 1 125 ? 15.828 4.707 -8.460 1.00 93.06 125 SER A CA 1
ATOM 918 C C . SER A 1 125 ? 15.950 3.185 -8.366 1.00 93.06 125 SER A C 1
ATOM 920 O O . SER A 1 125 ? 16.051 2.530 -9.400 1.00 93.06 125 SER A O 1
ATOM 922 N N . ALA A 1 126 ? 15.920 2.601 -7.163 1.00 94.25 126 ALA A N 1
ATOM 923 C CA . ALA A 1 126 ? 16.030 1.152 -6.996 1.00 94.25 126 ALA A CA 1
ATOM 924 C C . ALA A 1 126 ? 14.831 0.409 -7.601 1.00 94.25 126 ALA A C 1
ATOM 926 O O . ALA A 1 126 ? 15.018 -0.563 -8.332 1.00 94.25 126 ALA A O 1
ATOM 927 N N . VAL A 1 127 ? 13.610 0.909 -7.376 1.00 95.56 127 VAL A N 1
ATOM 928 C CA . VAL A 1 127 ? 12.400 0.339 -7.990 1.00 95.56 127 VAL A CA 1
ATOM 929 C C . VAL A 1 127 ? 12.400 0.520 -9.507 1.00 95.56 127 VAL A C 1
ATOM 931 O O . VAL A 1 127 ? 11.960 -0.374 -10.228 1.00 95.56 127 VAL A O 1
ATOM 934 N N . GLU A 1 128 ? 12.909 1.646 -10.013 1.00 94.50 128 GLU A N 1
ATOM 935 C CA . GLU A 1 128 ? 13.026 1.888 -11.455 1.00 94.50 128 GLU A CA 1
ATOM 936 C C . GLU A 1 128 ? 13.934 0.850 -12.123 1.00 94.50 128 GLU A C 1
ATOM 938 O O . GLU A 1 128 ? 13.499 0.217 -13.090 1.00 94.50 128 GLU A O 1
ATOM 943 N N . ARG A 1 129 ? 15.134 0.633 -11.559 1.00 93.69 129 ARG A N 1
ATOM 944 C CA . ARG A 1 129 ? 16.091 -0.389 -12.013 1.00 93.69 129 ARG A CA 1
ATOM 945 C C . ARG A 1 129 ? 15.461 -1.778 -11.974 1.00 93.69 129 ARG A C 1
ATOM 947 O O . ARG A 1 129 ? 15.428 -2.460 -12.992 1.00 93.69 129 ARG A O 1
ATOM 954 N N . PHE A 1 130 ? 14.864 -2.146 -10.841 1.00 93.69 130 PHE A N 1
ATOM 955 C CA . PHE A 1 130 ? 14.188 -3.431 -10.657 1.00 93.69 130 PHE A CA 1
ATOM 956 C C . PHE A 1 130 ? 13.117 -3.697 -11.724 1.00 93.69 130 PHE A C 1
ATOM 958 O O . PHE A 1 130 ? 13.118 -4.746 -12.367 1.00 93.69 130 PHE A O 1
ATOM 965 N N . LEU A 1 131 ? 12.214 -2.737 -11.949 1.00 94.00 131 LEU A N 1
ATOM 966 C CA . LEU A 1 131 ? 11.150 -2.868 -12.946 1.00 94.00 131 LEU A CA 1
ATOM 967 C C . LEU A 1 131 ? 11.701 -2.944 -14.369 1.00 94.00 131 LEU A C 1
ATOM 969 O O . LEU A 1 131 ? 11.169 -3.684 -15.196 1.00 94.00 131 LEU A O 1
ATOM 973 N N . ARG A 1 132 ? 12.756 -2.180 -14.665 1.00 94.06 132 ARG A N 1
ATOM 974 C CA . ARG A 1 132 ? 13.403 -2.187 -15.977 1.00 94.06 132 ARG A CA 1
ATOM 975 C C . ARG A 1 132 ? 14.058 -3.532 -16.259 1.00 94.06 132 ARG A C 1
ATOM 977 O O . ARG A 1 132 ? 13.824 -4.088 -17.329 1.00 94.06 132 ARG A O 1
ATOM 984 N N . ASP A 1 133 ? 14.785 -4.071 -15.293 1.00 92.75 133 ASP A N 1
ATOM 985 C CA . ASP A 1 133 ? 15.444 -5.369 -15.393 1.00 92.75 133 ASP A CA 1
ATOM 986 C C . ASP A 1 133 ? 14.422 -6.506 -15.529 1.00 92.75 133 ASP A C 1
ATOM 988 O O . ASP A 1 133 ? 14.551 -7.367 -16.402 1.00 92.75 133 ASP A O 1
ATOM 992 N N . ALA A 1 134 ? 13.349 -6.480 -14.730 1.00 91.56 134 ALA A N 1
ATOM 993 C CA . ALA A 1 134 ? 12.254 -7.442 -14.837 1.00 91.56 134 ALA A CA 1
ATOM 994 C C . ALA A 1 134 ? 11.570 -7.373 -16.214 1.00 91.56 134 ALA A C 1
ATOM 996 O O . ALA A 1 134 ? 11.357 -8.405 -16.854 1.00 91.56 134 ALA A O 1
ATOM 997 N N . ALA A 1 135 ? 11.283 -6.168 -16.716 1.00 92.62 135 ALA A N 1
ATOM 998 C CA . ALA A 1 135 ? 10.682 -5.979 -18.034 1.00 92.62 135 ALA A CA 1
ATOM 999 C C . ALA A 1 135 ? 11.612 -6.437 -19.173 1.00 92.62 135 ALA A C 1
ATOM 1001 O O . ALA A 1 135 ? 11.143 -7.038 -20.137 1.00 92.62 135 ALA A O 1
ATOM 1002 N N . GLN A 1 136 ? 12.925 -6.214 -19.062 1.00 92.31 136 GLN A N 1
ATOM 1003 C CA . GLN A 1 136 ? 13.912 -6.720 -20.023 1.00 92.31 136 GLN A CA 1
ATOM 1004 C C . GLN A 1 136 ? 13.980 -8.250 -20.020 1.00 92.31 136 GLN A C 1
ATOM 1006 O O . GLN A 1 136 ? 14.039 -8.858 -21.087 1.00 92.31 136 GLN A O 1
ATOM 1011 N N . ARG A 1 137 ? 13.923 -8.890 -18.844 1.00 91.12 137 ARG A N 1
ATOM 1012 C CA . ARG A 1 137 ? 13.875 -10.356 -18.736 1.00 91.12 137 ARG A CA 1
ATOM 1013 C C . ARG A 1 137 ? 12.593 -10.933 -19.328 1.00 91.12 137 ARG A C 1
ATOM 1015 O O . ARG A 1 137 ? 12.658 -11.944 -20.022 1.00 91.12 137 ARG A O 1
ATOM 1022 N N . LEU A 1 138 ? 11.448 -10.286 -19.110 1.00 89.69 138 LEU A N 1
ATOM 1023 C CA . LEU A 1 138 ? 10.189 -10.659 -19.762 1.00 89.69 138 LEU A CA 1
ATOM 1024 C C . LEU A 1 138 ? 10.297 -10.519 -21.284 1.00 89.69 138 LEU A C 1
ATOM 1026 O O . LEU A 1 138 ? 9.979 -11.460 -22.006 1.00 89.69 138 LEU A O 1
ATOM 1030 N N . HIS A 1 139 ? 10.851 -9.412 -21.781 1.00 89.31 139 HIS A N 1
ATOM 1031 C CA . HIS A 1 139 ? 11.086 -9.242 -23.213 1.00 89.31 139 HIS A CA 1
ATOM 1032 C C . HIS A 1 139 ? 12.013 -10.318 -23.791 1.00 89.31 139 HIS A C 1
ATOM 1034 O O . HIS A 1 139 ? 11.726 -10.861 -24.849 1.00 89.31 139 HIS A O 1
ATOM 1040 N N . ALA A 1 140 ? 13.086 -10.688 -23.089 1.00 89.00 140 ALA A N 1
ATOM 1041 C CA . ALA A 1 140 ? 13.990 -11.745 -23.538 1.00 89.00 140 ALA A CA 1
ATOM 1042 C C . ALA A 1 140 ? 13.314 -13.129 -23.608 1.00 89.00 140 ALA A C 1
ATOM 1044 O O . ALA A 1 140 ? 13.694 -13.948 -24.441 1.00 89.00 140 ALA A O 1
ATOM 1045 N N . ARG A 1 141 ? 12.318 -13.396 -22.749 1.00 86.81 141 ARG A N 1
ATOM 1046 C CA . ARG A 1 141 ? 11.560 -14.661 -22.730 1.00 86.81 141 ARG A CA 1
ATOM 1047 C C . ARG A 1 141 ? 10.469 -14.719 -23.801 1.00 86.81 141 ARG A C 1
ATOM 1049 O O . ARG A 1 141 ? 10.285 -15.771 -24.403 1.00 86.81 141 ARG A O 1
ATOM 1056 N N . HIS A 1 142 ? 9.752 -13.617 -24.020 1.00 84.38 142 HIS A N 1
ATOM 1057 C CA . HIS A 1 142 ? 8.563 -13.577 -24.884 1.00 84.38 142 HIS A CA 1
ATOM 1058 C C . HIS A 1 142 ? 8.828 -12.975 -26.277 1.00 84.38 142 HIS A C 1
ATOM 1060 O O . HIS A 1 142 ? 8.065 -13.211 -27.212 1.00 84.38 142 HIS A O 1
ATOM 1066 N N . GLY A 1 143 ? 9.920 -12.227 -26.450 1.00 79.12 143 GLY A N 1
ATOM 1067 C CA . GLY A 1 143 ? 10.269 -11.561 -27.704 1.00 79.12 143 GLY A CA 1
ATOM 1068 C C . GLY A 1 143 ? 9.180 -10.597 -28.184 1.00 79.12 143 GLY A C 1
ATOM 1069 O O . GLY A 1 143 ? 8.568 -9.883 -27.386 1.00 79.12 143 GLY A O 1
ATOM 1070 N N . ASP A 1 144 ? 8.947 -10.602 -29.498 1.00 76.75 144 ASP A N 1
ATOM 1071 C CA . ASP A 1 144 ? 7.872 -9.860 -30.173 1.00 76.75 144 ASP A CA 1
ATOM 1072 C C . ASP A 1 144 ? 6.634 -10.733 -30.453 1.00 76.75 144 ASP A C 1
ATOM 1074 O O . ASP A 1 144 ? 5.796 -10.362 -31.274 1.00 76.75 144 ASP A O 1
ATOM 1078 N N . ALA A 1 145 ? 6.514 -11.895 -29.798 1.00 75.62 145 ALA A N 1
ATOM 1079 C CA . ALA A 1 145 ? 5.391 -12.811 -29.992 1.00 75.62 145 ALA A CA 1
ATOM 1080 C C . ALA A 1 145 ? 4.037 -12.149 -29.674 1.00 75.62 145 ALA A C 1
ATOM 1082 O O . ALA A 1 145 ? 3.977 -11.079 -29.052 1.00 75.62 145 ALA A O 1
ATOM 1083 N N . ASP A 1 146 ? 2.947 -12.786 -30.102 1.00 73.19 146 ASP A N 1
ATOM 1084 C CA . ASP A 1 146 ? 1.607 -12.350 -29.712 1.00 73.19 146 ASP A CA 1
ATOM 1085 C C . ASP A 1 146 ? 1.472 -12.356 -28.180 1.00 73.19 146 ASP A C 1
ATOM 1087 O O . ASP A 1 146 ? 2.054 -13.233 -27.533 1.00 73.19 146 ASP A O 1
ATOM 1091 N N . PRO A 1 147 ? 0.741 -11.385 -27.595 1.00 71.75 147 PRO A N 1
ATOM 1092 C CA . PRO A 1 147 ? 0.578 -11.321 -26.154 1.00 71.75 147 PRO A CA 1
ATOM 1093 C C . PRO A 1 147 ? -0.012 -12.608 -25.587 1.00 71.75 147 PRO A C 1
ATOM 1095 O O . PRO A 1 147 ? -0.918 -13.187 -26.191 1.00 71.75 147 PRO A O 1
ATOM 1098 N N . ASP A 1 148 ? 0.457 -13.002 -24.407 1.00 73.50 148 ASP A N 1
ATOM 1099 C CA . ASP A 1 148 ? -0.123 -14.084 -23.624 1.00 73.50 148 ASP A CA 1
ATOM 1100 C C . ASP A 1 148 ? -1.636 -13.833 -23.470 1.00 73.50 148 ASP A C 1
ATOM 1102 O O . ASP A 1 148 ? -2.027 -12.803 -22.901 1.00 73.50 148 ASP A O 1
ATOM 1106 N N . PRO A 1 149 ? -2.501 -14.728 -23.989 1.00 73.19 149 PRO A N 1
ATOM 1107 C CA . PRO A 1 149 ? -3.945 -14.556 -23.900 1.00 73.19 149 PRO A CA 1
ATOM 1108 C C . PRO A 1 149 ? -4.447 -14.545 -22.452 1.00 73.19 149 PRO A C 1
ATOM 1110 O O . PRO A 1 149 ? -5.498 -13.956 -22.195 1.00 73.19 149 PRO A O 1
ATOM 1113 N N . ASP A 1 150 ? -3.698 -15.133 -21.515 1.00 75.19 150 ASP A N 1
ATOM 1114 C CA . ASP A 1 150 ? -4.062 -15.177 -20.100 1.00 75.19 150 ASP A CA 1
ATOM 1115 C C . ASP A 1 150 ? -3.667 -13.886 -19.359 1.00 75.19 150 ASP A C 1
ATOM 1117 O O . ASP A 1 150 ? -4.257 -13.559 -18.326 1.00 75.19 150 ASP A O 1
ATOM 1121 N N . GLN A 1 151 ? -2.697 -13.115 -19.875 1.00 74.38 151 GLN A N 1
ATOM 1122 C CA . GLN A 1 151 ? -2.186 -11.888 -19.239 1.00 74.38 151 GLN A CA 1
ATOM 1123 C C . GLN A 1 151 ? -1.885 -10.732 -20.222 1.00 74.38 151 GLN A C 1
ATOM 1125 O O . GLN A 1 151 ? -0.838 -10.074 -20.116 1.00 74.38 151 GLN A O 1
ATOM 1130 N N . PRO A 1 152 ? -2.805 -10.382 -21.142 1.00 80.25 152 PRO A N 1
ATOM 1131 C CA . PRO A 1 152 ? -2.521 -9.432 -22.221 1.00 80.25 152 PRO A CA 1
ATOM 1132 C C . PRO A 1 152 ? -2.199 -8.020 -21.707 1.00 80.25 152 PRO A C 1
ATOM 1134 O O . PRO A 1 152 ? -1.422 -7.279 -22.311 1.00 80.25 152 PRO A O 1
ATOM 1137 N N . GLU A 1 153 ? -2.775 -7.637 -20.569 1.00 82.75 153 GLU A N 1
ATOM 1138 C CA . GLU A 1 153 ? -2.625 -6.311 -19.963 1.00 82.75 153 GLU A CA 1
ATOM 1139 C C . GLU A 1 153 ? -1.265 -6.134 -19.286 1.00 82.75 153 GLU A C 1
ATOM 1141 O O . GLU A 1 153 ? -0.634 -5.084 -19.433 1.00 82.75 153 GLU A O 1
ATOM 1146 N N . LEU A 1 154 ? -0.788 -7.167 -18.581 1.00 82.50 154 LEU A N 1
ATOM 1147 C CA . LEU A 1 154 ? 0.550 -7.175 -17.993 1.00 82.50 154 LEU A CA 1
ATOM 1148 C C . LEU A 1 154 ? 1.603 -7.112 -19.096 1.00 82.50 154 LEU A C 1
ATOM 1150 O O . LEU A 1 154 ? 2.560 -6.338 -18.998 1.00 82.50 154 LEU A O 1
ATOM 1154 N N . GLU A 1 155 ? 1.394 -7.882 -20.164 1.00 81.69 155 GLU A N 1
ATOM 1155 C CA . GLU A 1 155 ? 2.295 -7.895 -21.304 1.00 81.69 155 GLU A CA 1
ATOM 1156 C C . GLU A 1 155 ? 2.369 -6.550 -22.016 1.00 81.69 155 GLU A C 1
ATOM 1158 O O . GLU A 1 155 ? 3.449 -5.995 -22.258 1.00 81.69 155 GLU A O 1
ATOM 1163 N N . GLN A 1 156 ? 1.205 -5.961 -22.267 1.00 86.12 156 GLN A N 1
ATOM 1164 C CA . GLN A 1 156 ? 1.123 -4.613 -22.792 1.00 86.12 156 GLN A CA 1
ATOM 1165 C C . GLN A 1 156 ? 1.833 -3.607 -21.873 1.00 86.12 156 GLN A C 1
ATOM 1167 O O . GLN A 1 156 ? 2.537 -2.722 -22.369 1.00 86.12 156 GLN A O 1
ATOM 1172 N N . ALA A 1 157 ? 1.695 -3.743 -20.553 1.00 88.75 157 ALA A N 1
ATOM 1173 C CA . ALA A 1 157 ? 2.283 -2.827 -19.587 1.00 88.75 157 ALA A CA 1
ATOM 1174 C C . ALA A 1 157 ? 3.820 -2.876 -19.567 1.00 88.75 157 ALA A C 1
ATOM 1176 O O . ALA A 1 157 ? 4.440 -1.813 -19.655 1.00 88.75 157 ALA A O 1
ATOM 1177 N N . TRP A 1 158 ? 4.462 -4.052 -19.506 1.00 90.31 158 TRP A N 1
ATOM 1178 C CA . TRP A 1 158 ? 5.934 -4.114 -19.484 1.00 90.31 158 TRP A CA 1
ATOM 1179 C C . TRP A 1 158 ? 6.553 -3.689 -20.826 1.00 90.31 158 TRP A C 1
ATOM 1181 O O . TRP A 1 158 ? 7.570 -2.990 -20.839 1.00 90.31 158 TRP A O 1
ATOM 1191 N N . ARG A 1 159 ? 5.893 -3.978 -21.961 1.00 90.88 159 ARG A N 1
ATOM 1192 C CA . ARG A 1 159 ? 6.297 -3.462 -23.287 1.00 90.88 159 ARG A CA 1
ATOM 1193 C C . ARG A 1 159 ? 6.173 -1.937 -23.368 1.00 90.88 159 ARG A C 1
ATOM 1195 O O . ARG A 1 159 ? 7.002 -1.260 -23.979 1.00 90.88 159 ARG A O 1
ATOM 1202 N N . LEU A 1 160 ? 5.120 -1.358 -22.785 1.00 91.19 160 LEU A N 1
ATOM 1203 C CA . LEU A 1 160 ? 4.979 0.099 -22.661 1.00 91.19 160 LEU A CA 1
ATOM 1204 C C . LEU A 1 160 ? 6.060 0.691 -21.752 1.00 91.19 160 LEU A C 1
ATOM 1206 O O . LEU A 1 160 ? 6.611 1.740 -22.083 1.00 91.19 160 LEU A O 1
ATOM 1210 N N . TYR A 1 161 ? 6.386 0.011 -20.652 1.00 92.31 161 TYR A N 1
ATOM 1211 C CA . TYR A 1 161 ? 7.383 0.461 -19.685 1.00 92.31 161 TYR A CA 1
ATOM 1212 C C . TYR A 1 161 ? 8.776 0.577 -20.318 1.00 92.31 161 TYR A C 1
ATOM 1214 O O . TYR A 1 161 ? 9.417 1.618 -20.184 1.00 92.31 161 TYR A O 1
ATOM 1222 N N . LEU A 1 162 ? 9.213 -0.428 -21.090 1.00 92.50 162 LEU A N 1
ATOM 1223 C CA . LEU A 1 162 ? 10.512 -0.403 -21.783 1.00 92.50 162 LEU A CA 1
ATOM 1224 C C . LEU A 1 162 ? 10.638 0.734 -22.803 1.00 92.50 162 LEU A C 1
ATOM 1226 O O . LEU A 1 162 ? 11.706 1.329 -22.929 1.00 92.50 162 LEU A O 1
ATOM 1230 N N . ARG A 1 163 ? 9.548 1.064 -23.508 1.00 90.50 163 ARG A N 1
ATOM 1231 C CA . ARG A 1 163 ? 9.515 2.167 -24.484 1.00 90.50 163 ARG A CA 1
ATOM 1232 C C . ARG A 1 163 ? 9.526 3.548 -23.829 1.00 90.50 163 ARG A C 1
ATOM 1234 O O . ARG A 1 163 ? 9.816 4.541 -24.495 1.00 90.50 163 ARG A O 1
ATOM 1241 N N . ARG A 1 164 ? 9.168 3.640 -22.546 1.00 90.94 164 ARG A N 1
ATOM 1242 C CA . ARG A 1 164 ? 9.069 4.905 -21.819 1.00 90.94 164 ARG A CA 1
ATOM 1243 C C . ARG A 1 164 ? 10.436 5.312 -21.267 1.00 90.94 164 ARG A C 1
ATOM 1245 O O . ARG A 1 164 ? 11.192 4.497 -20.739 1.00 90.94 164 ARG A O 1
ATOM 1252 N N . GLN A 1 165 ? 10.740 6.605 -21.360 1.00 86.50 165 GLN A N 1
ATOM 1253 C CA . GLN A 1 165 ? 12.005 7.152 -20.876 1.00 86.50 165 GLN A CA 1
ATOM 1254 C C . GLN A 1 165 ? 12.140 6.975 -19.341 1.00 86.50 165 GLN A C 1
ATOM 1256 O O . GLN A 1 165 ? 11.202 7.348 -18.626 1.00 86.50 165 GLN A O 1
ATOM 1261 N N . PRO A 1 166 ? 13.287 6.466 -18.833 1.00 81.62 166 PRO A N 1
ATOM 1262 C CA . PRO A 1 166 ? 13.528 6.271 -17.398 1.00 81.62 166 PRO A CA 1
ATOM 1263 C C . PRO A 1 166 ? 13.493 7.579 -16.599 1.00 81.62 166 PRO A C 1
ATOM 1265 O O . PRO A 1 166 ? 12.702 7.778 -15.672 1.00 81.62 166 PRO A O 1
ATOM 1268 N N . ILE A 1 167 ? 14.344 8.513 -17.019 1.00 74.00 167 ILE A N 1
ATOM 1269 C CA . ILE A 1 167 ? 14.558 9.822 -16.410 1.00 74.00 167 ILE A CA 1
ATOM 1270 C C . ILE A 1 167 ? 14.624 10.837 -17.546 1.00 74.00 167 ILE A C 1
ATOM 1272 O O . ILE A 1 167 ? 15.246 10.590 -18.579 1.00 74.00 167 ILE A O 1
ATOM 1276 N N . ARG A 1 168 ? 13.985 11.990 -17.352 1.00 57.44 168 ARG A N 1
ATOM 1277 C CA . ARG A 1 168 ? 14.189 13.168 -18.192 1.00 57.44 168 ARG A CA 1
ATOM 1278 C C . ARG A 1 168 ? 14.773 14.255 -17.307 1.00 57.44 168 ARG A C 1
ATOM 1280 O O . ARG A 1 168 ? 14.073 14.731 -16.413 1.00 57.44 168 ARG A O 1
ATOM 1287 N N . GLU A 1 169 ? 16.016 14.649 -17.561 1.00 46.94 169 GLU A N 1
ATOM 1288 C CA . GLU A 1 169 ? 16.516 15.937 -17.086 1.00 46.94 169 GLU A CA 1
ATOM 1289 C C . GLU A 1 169 ? 15.710 17.012 -17.817 1.00 46.94 169 GLU A C 1
ATOM 1291 O O . GLU A 1 169 ? 15.759 17.139 -19.041 1.00 46.94 169 GLU A O 1
ATOM 1296 N N . THR A 1 170 ? 14.846 17.714 -17.090 1.00 46.56 170 THR A N 1
ATOM 1297 C CA . THR A 1 170 ? 14.226 18.926 -17.623 1.00 46.56 170 THR A CA 1
ATOM 1298 C C . THR A 1 170 ? 15.131 20.097 -17.280 1.00 46.56 170 THR A C 1
ATOM 1300 O O . THR A 1 170 ? 15.761 20.098 -16.226 1.00 46.56 170 THR A O 1
ATOM 1303 N N . SER A 1 171 ? 15.169 21.116 -18.138 1.00 43.53 171 SER A N 1
ATOM 1304 C CA . SER A 1 171 ? 15.875 22.378 -17.868 1.00 43.53 171 SER A CA 1
ATOM 1305 C C . SER A 1 171 ? 15.387 23.098 -16.597 1.00 43.53 171 SER A C 1
ATOM 1307 O O . SER A 1 171 ? 16.038 24.031 -16.151 1.00 43.53 171 SER A O 1
ATOM 1309 N N . ASP A 1 172 ? 14.272 22.640 -16.012 1.00 44.50 172 ASP A N 1
ATOM 1310 C CA . ASP A 1 172 ? 13.656 23.106 -14.762 1.00 44.50 172 ASP A CA 1
ATOM 1311 C C . ASP A 1 172 ? 13.919 22.172 -13.555 1.00 44.50 172 ASP A C 1
ATOM 1313 O O . ASP A 1 172 ? 13.305 22.326 -12.498 1.00 44.50 172 ASP A O 1
ATOM 1317 N N . GLY A 1 173 ? 14.778 21.153 -13.691 1.00 42.91 173 GLY A N 1
ATOM 1318 C CA . GLY A 1 173 ? 15.200 20.277 -12.585 1.00 42.91 173 GLY A CA 1
ATOM 1319 C C . GLY A 1 173 ? 14.115 19.350 -12.018 1.00 42.91 173 GLY A C 1
ATOM 1320 O O . GLY A 1 173 ? 14.359 18.610 -11.066 1.00 42.91 173 GLY A O 1
ATOM 1321 N N . ARG A 1 174 ? 12.908 19.338 -12.594 1.00 47.53 174 ARG A N 1
ATOM 1322 C CA . ARG A 1 174 ? 11.843 18.397 -12.223 1.00 47.53 174 ARG A CA 1
ATOM 1323 C C . ARG A 1 174 ? 11.921 17.183 -13.137 1.00 47.53 174 ARG A C 1
ATOM 1325 O O . ARG A 1 174 ? 11.811 17.341 -14.352 1.00 47.53 174 ARG A O 1
ATOM 1332 N N . ALA A 1 175 ? 12.075 15.977 -12.587 1.00 50.84 175 ALA A N 1
ATOM 1333 C CA . ALA A 1 175 ? 11.858 14.754 -13.359 1.00 50.84 175 ALA A CA 1
ATOM 1334 C C . ALA A 1 175 ? 10.512 14.883 -14.088 1.00 50.84 175 ALA A C 1
ATOM 1336 O O . ALA A 1 175 ? 9.500 15.215 -13.463 1.00 50.84 175 ALA A O 1
ATOM 1337 N N . GLY A 1 176 ? 10.511 14.723 -15.414 1.00 58.97 176 GLY A N 1
ATOM 1338 C CA . GLY A 1 176 ? 9.290 14.864 -16.201 1.00 58.97 176 GLY A CA 1
ATOM 1339 C C . GLY A 1 176 ? 8.207 13.963 -15.616 1.00 58.97 176 GLY A C 1
ATOM 1340 O O . GLY A 1 176 ? 8.419 12.764 -15.495 1.00 58.97 176 GLY A O 1
ATOM 1341 N N . VAL A 1 177 ? 7.052 14.526 -15.252 1.00 62.31 177 VAL A N 1
ATOM 1342 C CA . VAL A 1 177 ? 5.930 13.810 -14.601 1.00 62.31 177 VAL A CA 1
ATOM 1343 C C . VAL A 1 177 ? 5.480 12.571 -15.399 1.00 62.31 177 VAL A C 1
ATOM 1345 O O . VAL A 1 177 ? 4.828 11.678 -14.865 1.00 62.31 177 VAL A O 1
ATOM 1348 N N . SER A 1 178 ? 5.853 12.508 -16.678 1.00 74.56 178 SER A N 1
ATOM 1349 C CA . SER A 1 178 ? 5.591 11.418 -17.607 1.00 74.56 178 SER A CA 1
ATOM 1350 C C . SER A 1 178 ? 6.672 10.325 -17.673 1.00 74.56 178 SER A C 1
ATOM 1352 O O . SER A 1 178 ? 6.426 9.338 -18.365 1.00 74.56 178 SER A O 1
ATOM 1354 N N . THR A 1 179 ? 7.843 10.455 -17.037 1.00 88.69 179 THR A N 1
ATOM 1355 C CA . THR A 1 179 ? 8.895 9.413 -17.052 1.00 88.69 179 THR A CA 1
ATOM 1356 C C . THR A 1 179 ? 8.558 8.281 -16.087 1.00 88.69 179 THR A C 1
ATOM 1358 O O . THR A 1 179 ? 7.777 8.485 -15.156 1.00 88.69 179 THR A O 1
ATOM 1361 N N . THR A 1 180 ? 9.150 7.093 -16.260 1.00 93.06 180 THR A N 1
ATOM 1362 C CA . THR A 1 180 ? 8.890 5.976 -15.331 1.00 93.06 180 THR A CA 1
ATOM 1363 C C . THR A 1 180 ? 9.330 6.327 -13.910 1.00 93.06 180 THR A C 1
ATOM 1365 O O . THR A 1 180 ? 8.552 6.132 -12.981 1.00 93.06 180 THR A O 1
ATOM 1368 N N . GLY A 1 181 ? 10.490 6.972 -13.733 1.00 92.88 181 GLY A N 1
ATOM 1369 C CA . GLY A 1 181 ? 10.928 7.474 -12.425 1.00 92.88 181 GLY A CA 1
ATOM 1370 C C . GLY A 1 181 ? 9.961 8.495 -11.807 1.00 92.88 181 GLY A C 1
ATOM 1371 O O . GLY A 1 181 ? 9.656 8.422 -10.618 1.00 92.88 181 GLY A O 1
ATOM 1372 N N . GLY A 1 182 ? 9.404 9.411 -12.610 1.00 91.12 182 GLY A N 1
ATOM 1373 C CA . GLY A 1 182 ? 8.389 10.366 -12.151 1.00 91.12 182 GLY A CA 1
ATOM 1374 C C . GLY A 1 182 ? 7.078 9.689 -11.735 1.00 91.12 182 GLY A C 1
ATOM 1375 O O . GLY A 1 182 ? 6.488 10.048 -10.715 1.00 91.12 182 GLY A O 1
ATOM 1376 N N . MET A 1 183 ? 6.645 8.670 -12.483 1.00 92.62 183 MET A N 1
ATOM 1377 C CA . MET A 1 183 ? 5.464 7.869 -12.152 1.00 92.62 183 MET A CA 1
ATOM 1378 C C . MET A 1 183 ? 5.664 7.028 -10.883 1.00 92.62 183 MET A C 1
ATOM 1380 O O . MET A 1 183 ? 4.737 6.944 -10.075 1.00 92.62 183 MET A O 1
ATOM 1384 N N . ILE A 1 184 ? 6.855 6.450 -10.683 1.00 95.56 184 ILE A N 1
ATOM 13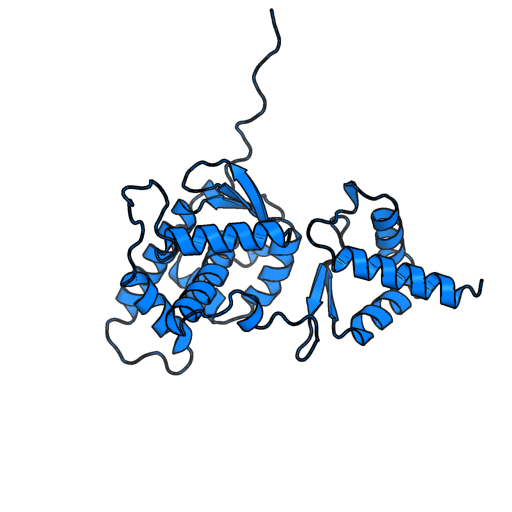85 C CA . ILE A 1 184 ? 7.222 5.698 -9.471 1.00 95.56 184 ILE A CA 1
ATOM 1386 C C . ILE A 1 184 ? 7.229 6.624 -8.258 1.00 95.56 184 ILE A C 1
ATOM 1388 O O . ILE A 1 184 ? 6.572 6.321 -7.263 1.00 95.56 184 ILE A O 1
ATOM 1392 N N . LYS A 1 185 ? 7.893 7.783 -8.355 1.00 94.81 185 LYS A N 1
ATOM 1393 C CA . LYS A 1 185 ? 7.890 8.792 -7.288 1.00 94.81 185 LYS A CA 1
ATOM 1394 C C . LYS A 1 185 ? 6.466 9.178 -6.898 1.00 94.81 185 LYS A C 1
ATOM 1396 O O . LYS A 1 185 ? 6.121 9.149 -5.720 1.00 94.81 185 LYS A O 1
ATOM 1401 N N . HIS A 1 186 ? 5.622 9.462 -7.889 1.00 92.75 186 HIS A N 1
ATOM 1402 C CA . HIS A 1 186 ? 4.223 9.791 -7.645 1.00 92.75 186 HIS A CA 1
ATOM 1403 C C . HIS A 1 186 ? 3.472 8.653 -6.936 1.00 92.75 186 HIS A C 1
ATOM 1405 O O . HIS A 1 186 ? 2.736 8.909 -5.986 1.00 92.75 186 HIS A O 1
ATOM 1411 N N . ALA A 1 187 ? 3.667 7.399 -7.354 1.00 93.88 187 ALA A N 1
ATOM 1412 C CA . ALA A 1 187 ? 3.050 6.248 -6.698 1.00 93.88 187 ALA A CA 1
ATOM 1413 C C . ALA A 1 187 ? 3.511 6.105 -5.234 1.00 93.88 187 ALA A C 1
ATOM 1415 O O . ALA A 1 187 ? 2.678 5.927 -4.348 1.00 93.88 187 ALA A O 1
ATOM 1416 N N . MET A 1 188 ? 4.808 6.261 -4.951 1.00 96.19 188 MET A N 1
ATOM 1417 C CA . MET A 1 188 ? 5.343 6.199 -3.584 1.00 96.19 188 MET A CA 1
ATOM 1418 C C . MET A 1 188 ? 4.827 7.336 -2.688 1.00 96.19 188 MET A C 1
ATOM 1420 O O . MET A 1 188 ? 4.497 7.108 -1.521 1.00 96.19 188 MET A O 1
ATOM 1424 N N . GLU A 1 189 ? 4.694 8.552 -3.221 1.00 94.69 189 GLU A N 1
ATOM 1425 C CA . GLU A 1 189 ? 4.063 9.682 -2.524 1.00 94.69 189 GLU A CA 1
ATOM 1426 C C . GLU A 1 189 ? 2.588 9.390 -2.219 1.00 94.69 189 GLU A C 1
ATOM 1428 O O . GLU A 1 189 ? 2.145 9.549 -1.081 1.00 94.69 189 GLU A O 1
ATOM 1433 N N . ARG A 1 190 ? 1.844 8.849 -3.192 1.00 92.19 190 ARG A N 1
ATOM 1434 C CA . ARG A 1 190 ? 0.446 8.435 -3.005 1.00 92.19 190 ARG A CA 1
ATOM 1435 C C . ARG A 1 190 ? 0.286 7.363 -1.924 1.00 92.19 190 ARG A C 1
ATOM 1437 O O . ARG A 1 190 ? -0.604 7.477 -1.081 1.00 92.19 190 ARG A O 1
ATOM 1444 N N . LEU A 1 191 ? 1.160 6.358 -1.905 1.00 94.38 191 LEU A N 1
ATOM 1445 C CA . LEU A 1 191 ? 1.184 5.340 -0.851 1.00 94.38 191 LEU A CA 1
ATOM 1446 C C . LEU A 1 191 ? 1.559 5.948 0.514 1.00 94.38 191 LEU A C 1
ATOM 1448 O O . LEU A 1 191 ? 1.049 5.525 1.553 1.00 94.38 191 LEU A O 1
ATOM 1452 N N . THR A 1 192 ? 2.407 6.977 0.532 1.00 95.69 192 THR A N 1
ATOM 1453 C CA . THR A 1 192 ? 2.761 7.710 1.758 1.00 95.69 192 THR A CA 1
ATOM 1454 C C . THR A 1 192 ? 1.567 8.485 2.314 1.00 95.69 192 THR A C 1
ATOM 1456 O O . THR A 1 192 ? 1.317 8.483 3.520 1.00 95.69 192 THR A O 1
ATOM 1459 N N . ASP A 1 193 ? 0.786 9.137 1.460 1.00 92.75 193 ASP A N 1
ATOM 1460 C CA . ASP A 1 193 ? -0.475 9.803 1.823 1.00 92.75 193 ASP A CA 1
ATOM 1461 C C . ASP A 1 193 ? -1.513 8.847 2.395 1.00 92.75 193 ASP A C 1
ATOM 1463 O O . ASP A 1 193 ? -2.214 9.197 3.340 1.00 92.75 193 ASP A O 1
ATOM 1467 N N . GLN A 1 194 ? -1.558 7.617 1.889 1.00 90.81 194 GLN A N 1
ATOM 1468 C CA . GLN A 1 194 ? -2.430 6.564 2.411 1.00 90.81 194 GLN A CA 1
ATOM 1469 C C . GLN A 1 194 ? -1.895 5.906 3.700 1.00 90.81 194 GLN A C 1
ATOM 1471 O O . GLN A 1 194 ? -2.566 5.059 4.289 1.00 90.81 194 GLN A O 1
ATOM 1476 N N . GLY A 1 195 ? -0.705 6.291 4.180 1.00 92.94 195 GLY A N 1
ATOM 1477 C CA . GLY A 1 195 ? -0.087 5.706 5.375 1.00 92.94 195 GLY A CA 1
ATOM 1478 C C . GLY A 1 195 ? 0.388 4.263 5.181 1.00 92.94 195 GLY A C 1
ATOM 1479 O O . GLY A 1 195 ? 0.454 3.501 6.152 1.00 92.94 195 GLY A O 1
ATOM 1480 N N . LEU A 1 196 ? 0.695 3.898 3.933 1.00 94.88 196 LEU A N 1
ATOM 1481 C CA . LEU A 1 196 ? 1.236 2.602 3.519 1.00 94.88 196 LEU A CA 1
ATOM 1482 C C . LEU A 1 196 ? 2.767 2.635 3.462 1.00 94.88 196 LEU A C 1
ATOM 1484 O O . LEU A 1 196 ? 3.429 1.693 3.891 1.00 94.88 196 LEU A O 1
ATOM 1488 N N . LEU A 1 197 ? 3.328 3.754 3.011 1.00 96.81 197 LEU A N 1
ATOM 1489 C CA . LEU A 1 197 ? 4.760 4.026 3.073 1.00 96.81 197 LEU A CA 1
ATOM 1490 C C . LEU A 1 197 ? 5.047 5.210 3.999 1.00 96.81 197 LEU A C 1
ATOM 1492 O O . LEU A 1 197 ? 4.166 6.006 4.328 1.00 96.81 197 LEU A O 1
ATOM 1496 N N . GLN A 1 198 ? 6.305 5.340 4.398 1.00 96.38 198 GLN A N 1
ATOM 1497 C CA . GLN A 1 198 ? 6.837 6.529 5.044 1.00 96.38 198 GLN A CA 1
ATOM 1498 C C . GLN A 1 198 ? 8.110 6.964 4.338 1.00 96.38 198 GLN A C 1
ATOM 1500 O O . GLN A 1 198 ? 9.053 6.189 4.226 1.00 96.38 198 GLN A O 1
ATOM 1505 N N . ARG A 1 199 ? 8.166 8.221 3.913 1.00 96.81 199 ARG A N 1
ATOM 1506 C CA . ARG A 1 199 ? 9.388 8.804 3.366 1.00 96.81 199 ARG A CA 1
ATOM 1507 C C . ARG A 1 199 ? 10.423 9.017 4.471 1.00 96.81 199 ARG A C 1
ATOM 1509 O O . ARG A 1 199 ? 10.084 9.576 5.511 1.00 96.81 199 ARG A O 1
ATOM 1516 N N . ILE A 1 200 ? 11.657 8.578 4.234 1.00 97.50 200 ILE A N 1
ATOM 1517 C CA . ILE A 1 200 ? 12.761 8.654 5.206 1.00 97.50 200 ILE A CA 1
ATOM 1518 C C . ILE A 1 200 ? 13.979 9.435 4.692 1.00 97.50 200 ILE A C 1
ATOM 1520 O O . ILE A 1 200 ? 14.783 9.878 5.501 1.00 97.50 200 ILE A O 1
ATOM 1524 N N . SER A 1 201 ? 14.121 9.630 3.375 1.00 94.81 201 SER A N 1
ATOM 1525 C CA . SER A 1 201 ? 15.206 10.428 2.781 1.00 94.81 201 SER A CA 1
ATOM 1526 C C . SER A 1 201 ? 14.826 10.979 1.400 1.00 94.81 201 SER A C 1
ATOM 1528 O O . SER A 1 201 ? 13.920 10.462 0.739 1.00 94.81 201 SER A O 1
ATOM 1530 N N . ASP A 1 202 ? 15.528 12.028 0.964 1.00 91.69 202 ASP A N 1
ATOM 1531 C CA . ASP A 1 202 ? 15.484 12.601 -0.389 1.00 91.69 202 ASP A CA 1
ATOM 1532 C C . ASP A 1 202 ? 16.415 11.904 -1.394 1.00 91.69 202 ASP A C 1
ATOM 1534 O O . ASP A 1 202 ? 16.322 12.158 -2.598 1.00 91.69 202 ASP A O 1
ATOM 1538 N N . ALA A 1 203 ? 17.297 11.024 -0.915 1.00 87.56 203 ALA A N 1
ATOM 1539 C CA . ALA A 1 203 ? 18.264 10.312 -1.743 1.00 87.56 203 ALA A CA 1
ATOM 1540 C C . ALA A 1 203 ? 17.590 9.458 -2.831 1.00 87.56 203 ALA A C 1
ATOM 1542 O O . ALA A 1 203 ? 16.473 8.973 -2.661 1.00 87.56 203 ALA A O 1
ATOM 1543 N N . GLU A 1 204 ? 18.282 9.276 -3.962 1.00 89.94 204 GLU A N 1
ATOM 1544 C CA . GLU A 1 204 ? 17.839 8.408 -5.066 1.00 89.94 204 GLU A CA 1
ATOM 1545 C C . GLU A 1 204 ? 16.396 8.674 -5.554 1.00 89.94 204 GLU A C 1
ATOM 1547 O O . GLU A 1 204 ? 15.619 7.760 -5.836 1.00 89.94 204 GLU A O 1
ATOM 1552 N N . GLY A 1 205 ? 16.012 9.954 -5.626 1.00 88.69 205 GLY A N 1
ATOM 1553 C CA . GLY A 1 205 ? 14.667 10.385 -6.032 1.00 88.69 205 GLY A CA 1
ATOM 1554 C C . GLY A 1 205 ? 13.612 10.314 -4.918 1.00 88.69 205 GLY A C 1
ATOM 1555 O O . GLY A 1 205 ? 12.478 10.756 -5.123 1.00 88.69 205 GLY A O 1
ATOM 1556 N N . GLY A 1 206 ? 13.997 9.831 -3.738 1.00 94.12 206 GLY A N 1
ATOM 1557 C CA . GLY A 1 206 ? 13.178 9.625 -2.553 1.00 94.12 206 GLY A CA 1
ATOM 1558 C C . GLY A 1 206 ? 13.303 8.184 -2.062 1.00 94.12 206 GLY A C 1
ATOM 1559 O O . GLY A 1 206 ? 13.089 7.252 -2.835 1.00 94.12 206 GLY A O 1
ATOM 1560 N N . THR A 1 207 ? 13.589 8.014 -0.772 1.00 96.06 207 THR A N 1
ATOM 1561 C CA . THR A 1 207 ? 13.662 6.712 -0.098 1.00 96.06 207 THR A CA 1
ATOM 1562 C C . THR A 1 207 ? 12.495 6.559 0.868 1.00 96.06 207 THR A C 1
ATOM 1564 O O . THR A 1 207 ? 12.202 7.461 1.662 1.00 96.06 207 THR A O 1
ATOM 1567 N N . TYR A 1 208 ? 11.842 5.402 0.820 1.00 97.94 208 TYR A N 1
ATOM 1568 C CA . TYR A 1 208 ? 10.606 5.112 1.531 1.00 97.94 208 TYR A CA 1
ATOM 1569 C C . TYR A 1 208 ? 10.711 3.790 2.283 1.00 97.94 208 TYR A C 1
ATOM 1571 O O . TYR A 1 208 ? 11.220 2.800 1.768 1.00 97.94 208 TYR A O 1
ATOM 1579 N N . ARG A 1 209 ? 10.179 3.772 3.500 1.00 96.88 209 ARG A N 1
ATOM 1580 C CA . ARG A 1 209 ? 10.001 2.589 4.332 1.00 96.88 209 ARG A CA 1
ATOM 1581 C C . ARG A 1 209 ? 8.580 2.054 4.182 1.00 96.88 209 ARG A C 1
ATOM 1583 O O . ARG A 1 209 ? 7.624 2.816 4.338 1.00 96.88 209 ARG A O 1
ATOM 1590 N N . ALA A 1 210 ? 8.439 0.755 3.940 1.00 96.31 210 ALA A N 1
ATOM 1591 C CA . ALA A 1 210 ? 7.152 0.071 3.969 1.00 96.31 210 ALA A CA 1
ATOM 1592 C C . ALA A 1 210 ? 6.625 -0.069 5.400 1.00 96.31 210 ALA A C 1
ATOM 1594 O O . ALA A 1 210 ? 7.369 -0.401 6.322 1.00 96.31 210 ALA A O 1
ATOM 1595 N N . LEU A 1 211 ? 5.331 0.186 5.587 1.00 94.69 211 LEU A N 1
ATOM 1596 C CA . LEU A 1 211 ? 4.662 0.06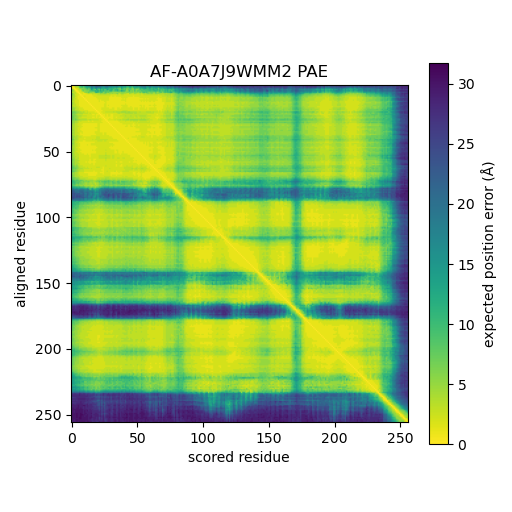5 6.880 1.00 94.69 211 LEU A CA 1
ATOM 1597 C C . LEU A 1 211 ? 3.871 -1.246 6.944 1.00 94.69 211 LEU A C 1
ATOM 1599 O O . LEU A 1 211 ? 3.484 -1.799 5.917 1.00 94.69 211 LEU A O 1
ATOM 1603 N N . HIS A 1 212 ? 3.569 -1.719 8.155 1.00 92.94 212 HIS A N 1
ATOM 1604 C CA . HIS A 1 212 ? 2.832 -2.972 8.374 1.00 92.94 212 HIS A CA 1
ATOM 1605 C C . HIS A 1 212 ? 1.540 -3.065 7.541 1.00 92.94 212 HIS A C 1
ATOM 1607 O O . HIS A 1 212 ? 1.301 -4.070 6.879 1.00 92.94 212 HIS A O 1
ATOM 1613 N N . ARG A 1 213 ? 0.758 -1.979 7.483 1.00 92.75 213 ARG A N 1
ATOM 1614 C CA . ARG A 1 213 ? -0.469 -1.915 6.674 1.00 92.75 213 ARG A CA 1
ATOM 1615 C C . ARG A 1 213 ? -0.222 -2.192 5.185 1.00 92.75 213 ARG A C 1
ATOM 1617 O O . ARG A 1 213 ? -1.064 -2.804 4.539 1.00 92.75 213 ARG A O 1
ATOM 1624 N N . TYR A 1 214 ? 0.917 -1.756 4.645 1.00 94.69 214 TYR A N 1
ATOM 1625 C CA . TYR A 1 214 ? 1.277 -2.057 3.262 1.00 94.69 214 TYR A CA 1
ATOM 1626 C C . TYR A 1 214 ? 1.561 -3.542 3.082 1.00 94.69 214 TYR A C 1
ATOM 1628 O O . TYR A 1 214 ? 0.986 -4.144 2.187 1.00 94.69 214 TYR A O 1
ATOM 1636 N N . ARG A 1 215 ? 2.342 -4.158 3.980 1.00 94.12 215 ARG A N 1
ATOM 1637 C CA . ARG A 1 215 ? 2.593 -5.610 3.972 1.00 94.12 215 ARG A CA 1
ATOM 1638 C C . ARG A 1 215 ? 1.292 -6.415 3.975 1.00 94.12 215 ARG A C 1
ATOM 1640 O O . ARG A 1 215 ? 1.150 -7.324 3.166 1.00 94.12 215 ARG A O 1
ATOM 1647 N N . VAL A 1 216 ? 0.337 -6.054 4.837 1.00 92.44 216 VAL A N 1
ATOM 1648 C CA . VAL A 1 216 ? -0.987 -6.701 4.897 1.00 92.44 216 VAL A CA 1
ATOM 1649 C C . VAL A 1 216 ? -1.733 -6.558 3.567 1.00 92.44 216 VAL A C 1
ATOM 1651 O O . VAL A 1 216 ? -2.202 -7.555 3.033 1.00 92.44 216 VAL A O 1
ATOM 1654 N N . GLY A 1 217 ? -1.772 -5.358 2.978 1.00 90.44 217 GLY A N 1
ATOM 1655 C CA . GLY A 1 217 ? -2.389 -5.157 1.662 1.00 90.44 217 GLY A CA 1
ATOM 1656 C C . GLY A 1 217 ? -1.685 -5.915 0.528 1.00 90.44 217 GLY A C 1
ATOM 1657 O O . GLY A 1 217 ? -2.341 -6.415 -0.382 1.00 90.44 217 GLY A O 1
ATOM 1658 N N . VAL A 1 218 ? -0.357 -6.054 0.584 1.00 91.69 218 VAL A N 1
ATOM 1659 C CA . VAL A 1 218 ? 0.400 -6.821 -0.415 1.00 91.69 218 VAL A CA 1
ATOM 1660 C C . VAL A 1 218 ? 0.113 -8.319 -0.313 1.00 91.69 218 VAL A C 1
ATOM 1662 O O . VAL A 1 218 ? 0.144 -8.984 -1.340 1.00 91.69 218 VAL A O 1
ATOM 1665 N N . ARG A 1 219 ? -0.227 -8.869 0.862 1.00 89.94 219 ARG A N 1
ATOM 1666 C CA . ARG A 1 219 ? -0.621 -10.289 0.975 1.00 89.94 219 ARG A CA 1
ATOM 1667 C C . ARG A 1 219 ? -1.835 -10.619 0.101 1.00 89.94 219 ARG A C 1
ATOM 1669 O O . ARG A 1 219 ? -1.818 -11.646 -0.568 1.00 89.94 219 ARG A O 1
ATOM 1676 N N . GLU A 1 220 ? -2.807 -9.712 0.022 1.00 85.12 220 GLU A N 1
ATOM 1677 C CA . GLU A 1 220 ? -3.953 -9.850 -0.887 1.00 85.12 220 GLU A CA 1
ATOM 1678 C C . GLU A 1 220 ? -3.518 -9.756 -2.358 1.00 85.12 220 GLU A C 1
ATOM 1680 O O . GLU A 1 220 ? -3.921 -10.562 -3.196 1.00 85.12 220 GLU A O 1
ATOM 1685 N N . LEU A 1 221 ? -2.634 -8.803 -2.683 1.00 82.25 221 LEU A N 1
ATOM 1686 C CA . LEU A 1 221 ? -2.109 -8.634 -4.043 1.00 82.25 221 LEU A CA 1
ATOM 1687 C C . LEU A 1 221 ? -1.255 -9.828 -4.498 1.00 82.25 221 LEU A C 1
ATOM 1689 O O . LEU A 1 221 ? -1.272 -10.182 -5.677 1.00 82.25 221 LEU A O 1
ATOM 1693 N N . ALA A 1 222 ? -0.520 -10.458 -3.583 1.00 82.00 222 ALA A N 1
ATOM 1694 C CA . ALA A 1 222 ? 0.380 -11.570 -3.867 1.00 82.00 222 ALA A CA 1
ATOM 1695 C C . ALA A 1 222 ? -0.352 -12.830 -4.355 1.00 82.00 222 ALA A C 1
ATOM 1697 O O . ALA A 1 222 ? 0.266 -13.692 -4.980 1.00 82.00 222 ALA A O 1
ATOM 1698 N N . ALA A 1 223 ? -1.669 -12.916 -4.138 1.00 78.94 223 ALA A N 1
ATOM 1699 C CA . ALA A 1 223 ? -2.513 -13.957 -4.716 1.00 78.94 223 ALA A CA 1
ATOM 1700 C C . ALA A 1 223 ? -2.720 -13.794 -6.239 1.00 78.94 223 ALA A C 1
ATOM 1702 O O . ALA A 1 223 ? -3.126 -14.741 -6.916 1.00 78.94 223 ALA A O 1
ATOM 1703 N N . THR A 1 224 ? -2.431 -12.616 -6.805 1.00 79.44 224 THR A N 1
ATOM 1704 C CA . THR A 1 224 ? -2.624 -12.335 -8.237 1.00 79.44 224 THR A CA 1
ATOM 1705 C C . THR A 1 224 ? -1.495 -12.895 -9.108 1.00 79.44 224 THR A C 1
ATOM 1707 O O . THR A 1 224 ? -0.334 -12.971 -8.702 1.00 79.44 224 THR A O 1
ATOM 1710 N N . GLU A 1 225 ? -1.818 -13.275 -10.347 1.00 80.81 225 GLU A N 1
ATOM 1711 C CA . GLU A 1 225 ? -0.824 -13.778 -11.307 1.00 80.81 225 GLU A CA 1
ATOM 1712 C C . GLU A 1 225 ? 0.166 -12.693 -11.751 1.00 80.81 225 GLU A C 1
ATOM 1714 O O . GLU A 1 225 ? 1.358 -12.961 -11.891 1.00 80.81 225 GLU A O 1
ATOM 1719 N N . ALA A 1 226 ? -0.294 -11.442 -11.864 1.00 79.31 226 ALA A N 1
ATOM 1720 C CA . ALA A 1 226 ? 0.559 -10.316 -12.232 1.00 79.31 226 ALA A CA 1
ATOM 1721 C C . ALA A 1 226 ? 1.698 -10.098 -11.226 1.00 79.31 226 ALA A C 1
ATOM 1723 O O . ALA A 1 226 ? 2.844 -9.862 -11.616 1.00 79.31 226 ALA A O 1
ATOM 1724 N N . TYR A 1 227 ? 1.396 -10.224 -9.930 1.00 82.62 227 TYR A N 1
ATOM 1725 C CA . TYR A 1 227 ? 2.397 -10.155 -8.871 1.00 82.62 227 TYR A CA 1
ATOM 1726 C C . TYR A 1 227 ? 3.416 -11.286 -8.979 1.00 82.62 227 TYR A C 1
ATOM 1728 O O . TYR A 1 227 ? 4.620 -11.034 -8.983 1.00 82.62 227 TYR A O 1
ATOM 1736 N N . ARG A 1 228 ? 2.940 -12.531 -9.102 1.00 84.12 228 ARG A N 1
ATOM 1737 C CA . ARG A 1 228 ? 3.800 -13.720 -9.185 1.00 84.12 228 ARG A CA 1
ATOM 1738 C C . ARG A 1 228 ? 4.692 -13.696 -10.423 1.00 84.12 228 ARG A C 1
ATOM 1740 O O . ARG A 1 228 ? 5.879 -13.994 -10.316 1.00 84.12 228 ARG A O 1
ATOM 1747 N N . THR A 1 229 ? 4.154 -13.259 -11.560 1.00 82.62 229 THR A N 1
ATOM 1748 C CA . THR A 1 229 ? 4.902 -13.100 -12.811 1.00 82.62 229 THR A CA 1
ATOM 1749 C C . THR A 1 229 ? 6.010 -12.059 -12.667 1.00 82.62 229 THR A C 1
ATOM 1751 O O . THR A 1 229 ? 7.150 -12.336 -13.033 1.00 82.62 229 THR A O 1
ATOM 1754 N N . LEU A 1 230 ? 5.725 -10.885 -12.090 1.00 81.38 230 LEU A N 1
ATOM 1755 C CA . LEU A 1 230 ? 6.740 -9.848 -11.867 1.00 81.38 230 LEU A CA 1
ATOM 1756 C C . LEU A 1 230 ? 7.802 -10.268 -10.845 1.00 81.38 230 LEU A C 1
ATOM 1758 O O . LEU A 1 230 ? 8.993 -10.118 -11.113 1.00 81.38 230 LEU A O 1
ATOM 1762 N N . ALA A 1 231 ? 7.391 -10.822 -9.703 1.00 82.56 231 ALA A N 1
ATOM 1763 C CA . ALA A 1 231 ? 8.310 -11.304 -8.673 1.00 82.56 231 ALA A CA 1
ATOM 1764 C C . ALA A 1 231 ? 9.210 -12.439 -9.201 1.00 82.56 231 ALA A C 1
ATOM 1766 O O . ALA A 1 231 ? 10.421 -12.425 -8.993 1.00 82.56 231 ALA A O 1
ATOM 1767 N N . GLY A 1 232 ? 8.652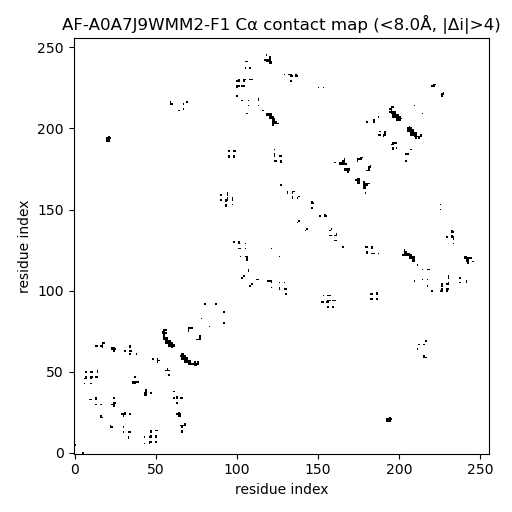 -13.380 -9.970 1.00 81.94 232 GLY A N 1
ATOM 1768 C CA . GLY A 1 232 ? 9.412 -14.458 -10.609 1.00 81.94 232 GLY A CA 1
ATOM 1769 C C . GLY A 1 232 ? 10.271 -13.995 -11.792 1.00 81.94 232 GLY A C 1
ATOM 1770 O O . GLY A 1 232 ? 11.338 -14.552 -12.053 1.00 81.94 232 GLY A O 1
ATOM 1771 N N . ALA A 1 233 ? 9.847 -12.960 -12.521 1.00 81.44 233 ALA A N 1
ATOM 1772 C CA . ALA A 1 233 ? 10.682 -12.315 -13.530 1.00 81.44 233 ALA A CA 1
ATOM 1773 C C . ALA A 1 233 ? 11.879 -11.615 -12.897 1.00 81.44 233 ALA A C 1
ATOM 1775 O O . ALA A 1 233 ? 12.942 -11.597 -13.512 1.00 81.44 233 ALA A O 1
ATOM 1776 N N . ALA A 1 234 ? 11.732 -11.088 -11.681 1.00 69.44 234 ALA A N 1
ATOM 1777 C CA . ALA A 1 234 ? 12.825 -10.462 -10.966 1.00 69.44 234 ALA A CA 1
ATOM 1778 C C . ALA A 1 234 ? 13.932 -11.459 -10.576 1.00 69.44 234 ALA A C 1
ATOM 1780 O O . ALA A 1 234 ? 15.089 -11.127 -10.813 1.00 69.44 234 ALA A O 1
ATOM 1781 N N . GLY A 1 235 ? 13.604 -12.674 -10.113 1.00 62.47 235 GLY A N 1
ATOM 1782 C CA . GLY A 1 235 ? 14.598 -13.691 -9.714 1.00 62.47 235 GLY A CA 1
ATOM 1783 C C . GLY A 1 235 ? 15.500 -13.254 -8.543 1.00 62.47 235 GLY A C 1
ATOM 1784 O O . GLY A 1 235 ? 15.415 -12.114 -8.102 1.00 62.47 235 GLY A O 1
ATOM 1785 N N . ASP A 1 236 ? 16.351 -14.152 -8.029 1.00 50.16 236 ASP A N 1
ATOM 1786 C CA . ASP A 1 236 ? 17.073 -14.051 -6.735 1.00 50.16 236 ASP A CA 1
ATOM 1787 C C . ASP A 1 236 ? 18.004 -12.824 -6.524 1.00 50.16 236 ASP A C 1
ATOM 1789 O O . ASP A 1 236 ? 18.541 -12.647 -5.432 1.00 50.16 236 ASP A O 1
ATOM 1793 N N . ASP A 1 237 ? 18.158 -11.935 -7.509 1.00 50.03 237 ASP A N 1
ATOM 1794 C CA . ASP A 1 237 ? 18.919 -10.676 -7.417 1.00 50.03 237 ASP A CA 1
ATOM 1795 C C . ASP A 1 237 ? 18.080 -9.527 -6.825 1.00 50.03 237 ASP A C 1
ATOM 1797 O O . ASP A 1 237 ? 18.037 -8.408 -7.347 1.00 50.03 237 ASP A O 1
ATOM 1801 N N . VAL A 1 238 ? 17.379 -9.779 -5.718 1.00 50.12 238 VAL A N 1
ATOM 1802 C CA . VAL A 1 238 ? 16.787 -8.685 -4.936 1.00 50.12 238 VAL A CA 1
ATOM 1803 C C . VAL A 1 238 ? 17.928 -8.038 -4.150 1.00 50.12 238 VAL A C 1
ATOM 1805 O O . VAL A 1 238 ? 18.569 -8.730 -3.356 1.00 50.12 238 VAL A O 1
ATOM 1808 N N . PRO A 1 239 ? 18.222 -6.737 -4.334 1.00 48.94 239 PRO A N 1
ATOM 1809 C CA . PRO A 1 239 ? 19.331 -6.107 -3.634 1.00 48.94 239 PRO A CA 1
ATOM 1810 C C . PRO A 1 239 ? 19.153 -6.253 -2.119 1.00 48.94 239 PRO A C 1
ATOM 1812 O O . PRO A 1 239 ? 18.076 -5.974 -1.587 1.00 48.94 239 PRO A O 1
ATOM 1815 N N . ALA A 1 240 ? 20.231 -6.607 -1.411 1.00 49.22 240 ALA A N 1
ATOM 1816 C CA . ALA A 1 240 ? 20.286 -6.638 0.058 1.00 49.22 240 ALA A CA 1
ATOM 1817 C C . ALA A 1 240 ? 19.816 -5.316 0.713 1.00 49.22 240 ALA A C 1
ATOM 1819 O O . ALA A 1 240 ? 19.457 -5.278 1.889 1.00 49.22 240 ALA A O 1
ATOM 1820 N N . GLU A 1 241 ? 19.759 -4.230 -0.063 1.00 47.59 241 GLU A N 1
ATOM 1821 C CA . GLU A 1 241 ? 19.221 -2.919 0.306 1.00 47.59 241 GLU A CA 1
ATOM 1822 C C . GLU A 1 241 ? 17.741 -2.939 0.721 1.00 47.59 241 GLU A C 1
ATOM 1824 O O . GLU A 1 241 ? 17.332 -2.084 1.507 1.00 47.59 241 GLU A O 1
ATOM 1829 N N . ALA A 1 242 ? 16.954 -3.938 0.296 1.00 50.81 242 ALA A N 1
ATOM 1830 C CA . ALA A 1 242 ? 15.591 -4.138 0.794 1.00 50.81 242 ALA A CA 1
ATOM 1831 C C . ALA A 1 242 ? 15.542 -4.452 2.306 1.00 50.81 242 ALA A C 1
ATOM 1833 O O . ALA A 1 242 ? 14.470 -4.343 2.899 1.00 50.81 242 ALA A O 1
ATOM 1834 N N . GLY A 1 243 ? 16.677 -4.799 2.934 1.00 41.59 243 GLY A N 1
ATOM 1835 C CA . GLY A 1 243 ? 16.806 -5.042 4.377 1.00 41.59 243 GLY A CA 1
ATOM 1836 C C . GLY A 1 243 ? 17.887 -4.228 5.112 1.00 41.59 243 GLY A C 1
ATOM 1837 O O . GLY A 1 243 ? 18.000 -4.365 6.325 1.00 41.59 243 GLY A O 1
ATOM 1838 N N . ALA A 1 244 ? 18.685 -3.379 4.445 1.00 39.88 244 ALA A N 1
ATOM 1839 C CA . ALA A 1 244 ? 19.963 -2.909 5.016 1.00 39.88 244 ALA A CA 1
ATOM 1840 C C . ALA A 1 244 ? 20.089 -1.410 5.378 1.00 39.88 244 ALA A C 1
ATOM 1842 O O . ALA A 1 244 ? 21.184 -0.963 5.711 1.00 39.88 244 ALA A O 1
ATOM 1843 N N . ALA A 1 245 ? 19.019 -0.608 5.390 1.00 39.91 245 ALA A N 1
ATOM 1844 C CA . ALA A 1 245 ? 19.121 0.828 5.715 1.00 39.91 245 ALA A CA 1
ATOM 1845 C C . ALA A 1 245 ? 18.682 1.199 7.151 1.00 39.91 245 ALA A C 1
ATOM 1847 O O . ALA A 1 245 ? 18.092 2.256 7.365 1.00 39.91 245 ALA A O 1
ATOM 1848 N N . ALA A 1 246 ? 18.960 0.344 8.145 1.00 38.47 246 ALA A N 1
ATOM 1849 C CA . ALA A 1 246 ? 18.663 0.615 9.561 1.00 38.47 246 ALA A CA 1
ATOM 1850 C C . ALA A 1 246 ? 19.906 0.784 10.464 1.00 38.47 246 ALA A C 1
ATOM 1852 O O . ALA A 1 246 ? 19.756 0.859 11.679 1.00 38.47 246 ALA A O 1
ATOM 1853 N N . ALA A 1 247 ? 21.123 0.872 9.912 1.00 37.56 247 ALA A N 1
ATOM 1854 C CA . ALA A 1 247 ? 22.358 0.880 10.715 1.00 37.56 247 ALA A CA 1
ATOM 1855 C C . ALA A 1 247 ? 23.164 2.200 10.713 1.00 37.56 247 ALA A C 1
ATOM 1857 O O . ALA A 1 247 ? 24.282 2.222 11.215 1.00 37.56 247 ALA A O 1
ATOM 1858 N N . GLY A 1 248 ? 22.639 3.312 10.187 1.00 36.47 248 GLY A N 1
ATOM 1859 C CA . GLY A 1 248 ? 23.414 4.556 10.051 1.00 36.47 248 GLY A CA 1
ATOM 1860 C C . GLY A 1 248 ? 22.630 5.812 10.404 1.00 36.47 248 GLY A C 1
ATOM 1861 O O . GLY A 1 248 ? 22.304 6.595 9.520 1.00 36.47 248 GLY A O 1
ATOM 1862 N N . GLY A 1 249 ? 22.293 6.003 11.679 1.00 33.53 249 GLY A N 1
ATOM 1863 C CA . GLY A 1 249 ? 21.574 7.204 12.117 1.00 33.53 249 GLY A CA 1
ATOM 1864 C C . GLY A 1 249 ? 21.482 7.381 13.629 1.00 33.53 249 GLY A C 1
ATOM 1865 O O . GLY A 1 249 ? 20.464 7.850 14.119 1.00 33.53 249 GLY A O 1
ATOM 1866 N N . ALA A 1 25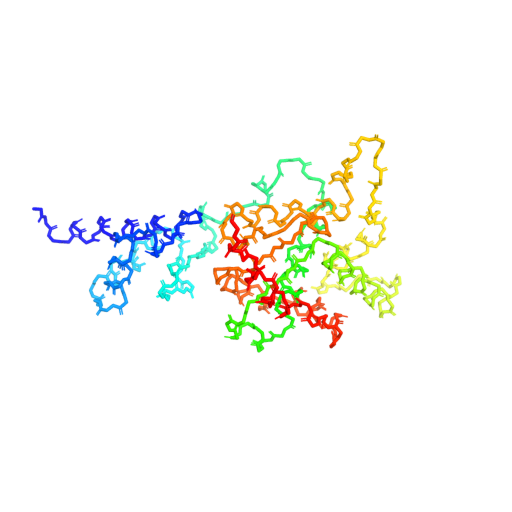0 ? 22.507 6.964 14.372 1.00 37.81 250 ALA A N 1
ATOM 1867 C CA . ALA A 1 250 ? 22.636 7.256 15.797 1.00 37.81 250 ALA A CA 1
ATOM 1868 C C . ALA A 1 250 ? 24.123 7.355 16.173 1.00 37.81 250 ALA A C 1
ATOM 1870 O O . ALA A 1 250 ? 24.668 6.450 16.791 1.00 37.81 250 ALA A O 1
ATOM 1871 N N . ALA A 1 251 ? 24.791 8.426 15.742 1.00 38.53 251 ALA A N 1
ATOM 1872 C CA . ALA A 1 251 ? 26.042 8.911 16.331 1.00 38.53 251 ALA A CA 1
ATOM 1873 C C . ALA A 1 251 ? 26.311 10.340 15.832 1.00 38.53 251 ALA A C 1
ATOM 1875 O O . ALA A 1 251 ? 26.170 10.617 14.643 1.00 38.53 251 ALA A O 1
ATOM 1876 N N . GLY A 1 252 ? 26.652 11.233 16.755 1.00 33.16 252 GLY A N 1
ATOM 1877 C CA . GLY A 1 252 ? 26.758 12.682 16.579 1.00 33.16 252 GLY A CA 1
ATOM 1878 C C . GLY A 1 252 ? 26.153 13.370 17.805 1.00 33.16 252 GLY A C 1
ATOM 1879 O O . GLY A 1 252 ? 25.115 14.013 17.703 1.00 33.16 252 GLY A O 1
ATOM 1880 N N . GLU A 1 253 ? 26.533 12.947 19.013 1.00 36.00 253 GLU A N 1
ATOM 1881 C CA . GLU A 1 253 ? 27.651 13.546 19.766 1.00 36.00 253 GLU A CA 1
ATOM 1882 C C . GLU A 1 253 ? 27.393 15.029 20.045 1.00 36.00 253 GLU A C 1
ATOM 1884 O O . GLU A 1 253 ? 27.730 15.916 19.267 1.00 36.00 253 GLU A O 1
ATOM 1889 N N . GLY A 1 254 ? 26.764 15.271 21.196 1.00 37.34 254 GLY A N 1
ATOM 1890 C CA . GLY A 1 254 ? 27.041 16.472 21.956 1.00 37.34 254 GLY A CA 1
ATOM 1891 C C . GLY A 1 254 ? 28.314 16.234 22.756 1.00 37.34 254 GLY A C 1
ATOM 1892 O O . GLY A 1 254 ? 28.343 15.332 23.584 1.00 37.34 254 GLY A O 1
ATOM 1893 N N . GLU A 1 255 ? 29.330 17.046 22.501 1.00 37.19 255 GLU A N 1
ATOM 1894 C CA . GLU A 1 255 ? 30.384 17.400 23.449 1.00 37.19 255 GLU A CA 1
ATOM 1895 C C . GLU A 1 255 ? 31.048 18.688 22.942 1.00 37.19 255 GLU A C 1
ATOM 1897 O O . GLU A 1 255 ? 31.530 18.743 21.809 1.00 37.19 255 GLU A O 1
ATOM 1902 N N . GLY A 1 256 ? 31.006 19.739 23.769 1.00 39.44 256 GLY A N 1
ATOM 1903 C CA . GLY A 1 256 ? 31.545 21.073 23.485 1.00 39.44 256 GLY A CA 1
ATOM 1904 C C . GLY A 1 256 ? 30.664 22.194 24.005 1.00 39.44 256 GLY A C 1
ATOM 1905 O O . GLY A 1 256 ? 29.905 22.752 23.185 1.00 39.44 256 GLY A O 1
#

Mean predicted aligned error: 8.73 Å

Solvent-accessible surface area (backbone atoms only — not comparable to full-atom values): 14495 Å² total; per-residue (Å²): 131,60,68,71,61,53,48,51,51,52,28,52,50,47,51,47,48,38,71,38,57,68,60,44,28,92,82,31,68,71,50,36,52,47,52,52,42,46,74,71,35,67,71,58,26,54,50,31,52,52,53,36,48,75,60,32,35,42,82,77,42,71,57,86,79,36,55,35,67,44,54,37,94,90,19,88,71,44,83,50,75,68,77,76,50,79,90,65,51,75,66,58,49,37,42,52,52,50,44,54,43,42,54,47,26,66,62,34,58,41,76,65,51,60,71,49,84,72,66,24,43,50,30,28,52,57,51,44,50,50,49,51,53,21,36,50,48,47,40,73,74,55,61,87,57,82,65,51,88,92,45,48,64,61,48,51,22,40,58,50,50,72,74,44,53,57,75,40,91,39,101,80,76,48,59,39,74,84,18,53,39,29,46,43,38,50,51,51,51,53,34,32,68,55,38,26,30,42,78,77,46,73,56,59,79,28,24,31,34,59,33,72,62,34,48,59,55,42,59,64,48,57,75,36,67,71,33,48,52,50,25,62,44,50,47,94,78,65,64,69,58,36,65,60,86,83,83,84,88,86,84,83,79,89,84,136

pLDDT: mean 83.31, std 17.24, range [33.16, 98.44]

Nearest PDB structures (foldseek):
  8q87-assembly1_Aj  TM=5.645E-01 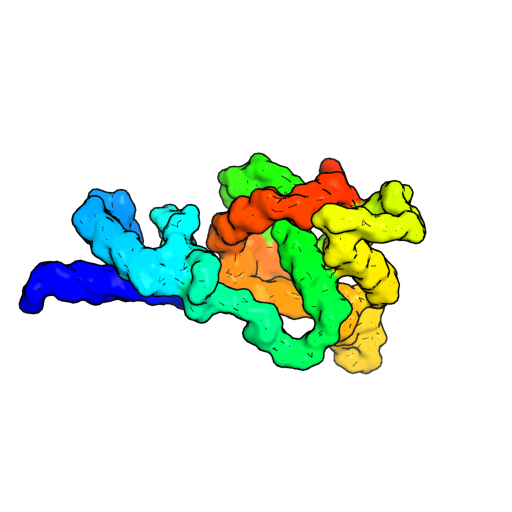 e=3.051E+00  Gallus gallus
  3j6y-assembly1_10  TM=4.256E-01  e=4.510E+00  Saccharomyces cerevisiae W303
  4czx-assembly1_B-2  TM=2.755E-01  e=6.349E+00  Neurospora crassa